Protein AF-A0A8T6NZZ2-F1 (afdb_monomer)

Radius of gyration: 22.89 Å; Cα contacts (8 Å, |Δi|>4): 562; chains: 1; bounding box: 57×48×75 Å

pLDDT: mean 88.96, std 12.55, range [32.47, 98.5]

Solvent-accessible surface area (backbone atoms only — not comparable to full-atom values): 16007 Å² total; per-residue (Å²): 130,84,79,66,53,47,34,40,33,21,31,23,32,34,28,67,57,73,67,22,28,10,4,13,2,23,33,39,28,37,69,88,77,68,50,65,39,77,46,51,33,59,41,73,74,37,33,33,76,54,21,39,47,46,14,53,36,53,54,50,67,65,51,91,60,65,30,36,33,46,38,36,29,52,52,64,66,56,55,46,36,68,78,69,40,44,71,59,26,62,78,46,75,47,42,38,100,84,75,43,74,46,84,64,47,73,57,52,52,51,36,55,56,46,54,70,59,32,53,75,47,82,41,80,47,69,72,94,70,81,51,68,52,52,50,48,4,43,52,32,8,52,47,14,26,53,29,42,75,69,74,46,79,61,70,59,81,85,19,39,40,35,42,49,46,67,49,66,61,95,52,33,27,37,24,29,26,36,43,31,45,71,76,48,75,48,77,50,70,52,81,44,73,80,48,52,65,72,52,34,50,49,49,28,50,37,67,63,51,62,81,55,63,74,70,40,45,33,38,42,44,50,87,50,63,67,60,50,43,36,73,74,70,40,43,74,58,21,57,78,52,75,45,21,44,96,90,65,48,71,42,83,65,48,68,59,51,52,56,41,50,58,53,56,70,42,37,50,74,44,67,62,82,81,83,60,74,74,57,50,57,59,54,48,48,55,58,67,74,40,75,82,80,85,125

Sequence (295 aa):
MTEMRLVTIYTDGGADPNPGPGGWGAVLIDAATGKAKEIWGSEPETTNNRMELTAAISALETLKVPCAVELYTDSTYVRRGITEWIPRWIEQDWTRKRGGKVKNVDLWRRLATATQVHTVAWHWVKGHSGDRYNERADELATQGIRAQAAGIEPPPIDGYRVYLMVSAKGGKGTWAAMIKQGDEEQISWQHEEGVTSNQLDLIAAIEALSPLPPGSQVTVYSLNDYLRNGATRWRKGWKRRGWRKKSGDPIANVELWMQLDEILQDLDVQWPPVKDEGLRMEFEDVGRQIEPVSY

Structure (mmCIF, N/CA/C/O backbone):
data_AF-A0A8T6NZZ2-F1
#
_entry.id   AF-A0A8T6NZZ2-F1
#
loop_
_atom_site.group_PDB
_atom_site.id
_atom_site.type_symbol
_atom_site.label_atom_id
_atom_site.label_alt_id
_atom_site.label_comp_id
_atom_site.label_asym_id
_atom_site.label_entity_id
_atom_site.label_seq_id
_atom_site.pdbx_PDB_ins_code
_atom_site.Cartn_x
_atom_site.Cartn_y
_atom_site.Cartn_z
_atom_site.occupancy
_atom_site.B_iso_or_equiv
_atom_site.auth_seq_id
_atom_site.auth_comp_id
_atom_site.auth_asym_id
_atom_site.auth_atom_id
_atom_site.pdbx_PDB_model_num
ATOM 1 N N . MET A 1 1 ? -11.189 29.413 14.571 1.00 44.75 1 MET A N 1
ATOM 2 C CA . MET A 1 1 ? -10.882 28.009 14.908 1.00 44.75 1 MET A CA 1
ATOM 3 C C . MET A 1 1 ? -10.987 27.252 13.605 1.00 44.75 1 MET A C 1
ATOM 5 O O . MET A 1 1 ? -12.042 27.319 12.992 1.00 44.75 1 MET A O 1
ATOM 9 N N . THR A 1 2 ? -9.893 26.689 13.105 1.00 56.84 2 THR A N 1
ATOM 10 C CA . THR A 1 2 ? -9.926 25.841 11.908 1.00 56.84 2 THR A CA 1
ATOM 11 C C . THR A 1 2 ? -10.755 24.606 12.245 1.00 56.84 2 THR A C 1
ATOM 13 O O . THR A 1 2 ? -10.497 23.953 13.254 1.00 56.84 2 THR A O 1
ATOM 16 N N . GLU A 1 3 ? -11.799 24.350 11.465 1.00 76.31 3 GLU A N 1
ATOM 17 C CA . GLU A 1 3 ? -12.653 23.175 11.617 1.00 76.31 3 GLU A CA 1
ATOM 18 C C . GLU A 1 3 ? -11.805 21.912 11.408 1.00 76.31 3 GLU A C 1
ATOM 20 O O . GLU A 1 3 ? -10.995 21.853 10.478 1.00 76.31 3 GLU A O 1
ATOM 25 N N . MET A 1 4 ? -11.908 20.934 12.315 1.00 85.94 4 MET A N 1
ATOM 26 C CA . MET A 1 4 ? -11.159 19.684 12.168 1.00 85.94 4 MET A CA 1
ATOM 27 C C . MET A 1 4 ? -11.705 18.908 10.973 1.00 85.94 4 MET A C 1
ATOM 29 O O . MET A 1 4 ? -12.914 18.727 10.846 1.00 85.94 4 MET A O 1
ATOM 33 N N . ARG A 1 5 ? -10.804 18.415 10.119 1.00 93.56 5 ARG A N 1
ATOM 34 C CA . ARG A 1 5 ? -11.153 17.585 8.963 1.00 93.56 5 ARG A CA 1
ATOM 35 C C . ARG A 1 5 ? -11.930 16.349 9.426 1.00 93.56 5 ARG A C 1
ATOM 37 O O . ARG A 1 5 ? -11.446 15.621 10.294 1.00 93.56 5 ARG A O 1
ATOM 44 N N . LEU A 1 6 ? -13.107 16.123 8.843 1.00 96.88 6 LEU A N 1
ATOM 45 C CA . LEU A 1 6 ? -13.935 14.943 9.096 1.00 96.88 6 LEU A CA 1
ATOM 46 C C . LEU A 1 6 ? -13.591 13.834 8.095 1.00 96.88 6 LEU A C 1
ATOM 48 O O . LEU A 1 6 ? -13.638 14.050 6.881 1.00 96.88 6 LEU A O 1
ATOM 52 N N . VAL A 1 7 ? -13.262 12.649 8.608 1.00 97.88 7 VAL A N 1
ATOM 53 C CA . VAL A 1 7 ? -12.936 11.464 7.806 1.00 97.88 7 VAL A CA 1
ATOM 54 C C . VAL A 1 7 ? -13.801 10.290 8.250 1.00 97.88 7 VAL A C 1
ATOM 56 O O . VAL A 1 7 ? -13.843 9.954 9.430 1.00 97.88 7 VAL A O 1
ATOM 59 N N . THR A 1 8 ? -14.477 9.643 7.306 1.00 98.25 8 THR A N 1
ATOM 60 C CA . THR A 1 8 ? -15.174 8.374 7.557 1.00 98.25 8 THR A CA 1
ATOM 61 C C . THR A 1 8 ? -14.253 7.221 7.187 1.00 98.25 8 THR A C 1
ATOM 63 O O . THR A 1 8 ? -13.689 7.230 6.098 1.00 98.25 8 THR A O 1
ATOM 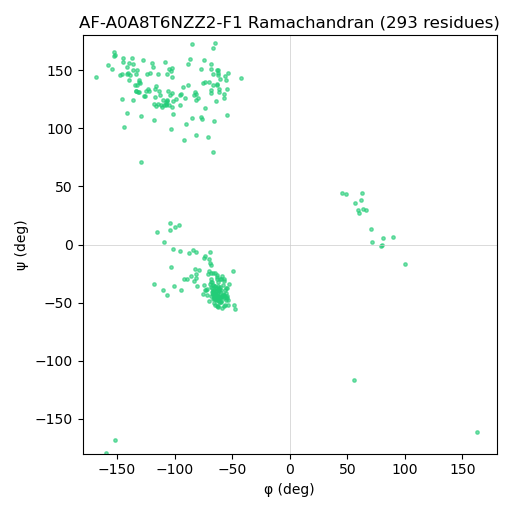66 N N . ILE A 1 9 ? -14.076 6.242 8.068 1.00 98.38 9 ILE A N 1
ATOM 67 C CA . ILE A 1 9 ? -13.169 5.111 7.855 1.00 98.38 9 ILE A CA 1
ATOM 68 C C . ILE A 1 9 ? -13.950 3.806 7.973 1.00 98.38 9 ILE A C 1
ATOM 70 O O . ILE A 1 9 ? -14.685 3.629 8.935 1.00 98.38 9 ILE A O 1
ATOM 74 N N . TYR A 1 10 ? -13.742 2.882 7.040 1.00 98.25 10 TYR A N 1
ATOM 75 C CA . TYR A 1 10 ? -14.222 1.500 7.112 1.00 98.25 10 TYR A CA 1
ATOM 76 C C . TYR A 1 10 ? -13.022 0.565 7.156 1.00 98.25 10 TYR A C 1
ATOM 78 O O . TYR A 1 10 ? -12.070 0.782 6.405 1.00 98.25 10 TYR A O 1
ATOM 86 N N . THR A 1 11 ? -13.044 -0.444 8.024 1.00 98.44 11 THR A N 1
ATOM 87 C CA . THR A 1 11 ? -11.904 -1.355 8.205 1.00 98.44 11 THR A CA 1
ATOM 88 C C . THR A 1 11 ? -12.326 -2.802 8.377 1.00 98.44 11 THR A C 1
ATOM 90 O O . THR A 1 11 ? -13.250 -3.068 9.150 1.00 98.44 11 THR A O 1
ATOM 93 N N . ASP A 1 12 ? -11.554 -3.708 7.782 1.00 98.12 12 ASP A N 1
ATOM 94 C CA . ASP A 1 12 ? -11.686 -5.153 7.962 1.00 98.12 12 ASP A CA 1
ATOM 95 C C . ASP A 1 12 ? -10.308 -5.851 7.926 1.00 98.12 12 ASP A C 1
ATOM 97 O O . ASP A 1 12 ? -9.312 -5.291 7.453 1.00 98.12 12 ASP A O 1
ATOM 101 N N . GLY A 1 13 ? -10.221 -7.070 8.456 1.00 97.75 13 GLY A N 1
ATOM 102 C CA . GLY A 1 13 ? -9.008 -7.873 8.447 1.00 97.75 13 GLY A CA 1
ATOM 103 C C . GLY A 1 13 ? -9.222 -9.330 8.848 1.00 97.75 13 GLY A C 1
ATOM 104 O O . GLY A 1 13 ? -9.974 -9.654 9.762 1.00 97.75 13 GLY A O 1
ATOM 105 N N . GLY A 1 14 ? -8.469 -10.230 8.217 1.00 97.62 14 GLY A N 1
ATOM 106 C CA . GLY A 1 14 ? -8.607 -11.670 8.415 1.00 97.62 14 GLY A CA 1
ATOM 107 C C . GLY A 1 14 ? -7.321 -12.446 8.153 1.00 97.62 14 GLY A C 1
ATOM 108 O O . GLY A 1 14 ? -6.370 -11.928 7.571 1.00 97.62 14 GLY A O 1
ATOM 109 N N . ALA A 1 15 ? -7.289 -13.702 8.597 1.00 97.56 15 ALA A N 1
ATOM 110 C CA . ALA A 1 15 ? -6.257 -14.674 8.258 1.00 97.56 15 ALA A CA 1
ATOM 111 C C . ALA A 1 15 ? -6.895 -15.996 7.815 1.00 97.56 15 ALA A C 1
ATOM 113 O O . ALA A 1 15 ? -7.880 -16.439 8.413 1.00 97.56 15 ALA A O 1
ATOM 114 N N . ASP A 1 16 ? -6.323 -16.623 6.788 1.00 93.62 16 ASP A N 1
ATOM 115 C CA . ASP A 1 16 ? -6.768 -17.927 6.295 1.00 93.62 16 ASP A CA 1
ATOM 116 C C . ASP A 1 16 ? -5.574 -18.811 5.874 1.00 93.62 16 ASP A C 1
ATOM 118 O O . ASP A 1 16 ? -4.879 -18.487 4.903 1.00 93.62 16 ASP A O 1
ATOM 122 N N . PRO A 1 17 ? -5.307 -19.931 6.582 1.00 95.69 17 PRO A N 1
ATOM 123 C CA . PRO A 1 17 ? -5.949 -20.366 7.832 1.00 95.69 17 PRO A CA 1
ATOM 124 C C . PRO A 1 17 ? -5.664 -19.414 9.017 1.00 95.69 17 PRO A C 1
ATOM 126 O O . PRO A 1 17 ? -4.866 -18.490 8.906 1.00 95.69 17 PRO A O 1
ATOM 129 N N . ASN A 1 18 ? -6.311 -19.632 10.173 1.00 95.44 18 ASN A N 1
ATOM 130 C CA . ASN A 1 18 ? -6.127 -18.818 11.387 1.00 95.44 18 ASN A CA 1
ATOM 131 C C . ASN A 1 18 ? -5.576 -19.663 12.565 1.00 95.44 18 ASN A C 1
ATOM 133 O O . ASN A 1 18 ? -6.340 -20.432 13.162 1.00 95.44 18 ASN A O 1
ATOM 137 N N . PRO A 1 19 ? -4.294 -19.521 12.959 1.00 96.12 19 PRO A N 1
ATOM 138 C CA . PRO A 1 19 ? -3.302 -18.590 12.420 1.00 96.12 19 PRO A CA 1
ATOM 139 C C . PRO A 1 19 ? -2.757 -19.011 11.045 1.00 96.12 19 PRO A C 1
ATOM 141 O O . PRO A 1 19 ? -2.851 -20.183 10.670 1.00 96.12 19 PRO A O 1
ATOM 144 N N . GLY A 1 20 ? -2.206 -18.043 10.316 1.00 95.25 20 GLY A N 1
ATOM 145 C CA . GLY A 1 20 ? -1.669 -18.223 8.966 1.00 95.25 20 GLY A CA 1
ATOM 146 C C . GLY A 1 20 ? -1.493 -16.889 8.231 1.00 95.25 20 GLY A C 1
ATOM 147 O O . GLY A 1 20 ? -1.464 -15.838 8.886 1.00 95.25 20 GLY A O 1
ATOM 148 N N . PRO A 1 21 ? -1.383 -16.904 6.888 1.00 95.62 21 PRO A N 1
ATOM 149 C CA . PRO A 1 21 ? -1.322 -15.695 6.074 1.00 95.62 21 PRO A CA 1
ATOM 150 C C . PRO A 1 21 ? -2.546 -14.813 6.314 1.00 95.62 21 PRO A C 1
ATOM 152 O O . PRO A 1 21 ? -3.684 -15.280 6.245 1.00 95.62 21 PRO A O 1
ATOM 155 N N . GLY A 1 22 ? -2.314 -13.535 6.591 1.00 97.31 22 GLY A N 1
ATOM 156 C CA . GLY A 1 22 ? -3.371 -12.567 6.848 1.00 97.31 22 GLY A CA 1
ATOM 157 C C . GLY A 1 22 ? -3.273 -11.324 5.989 1.00 97.31 22 GLY A C 1
ATOM 158 O O . GLY A 1 22 ? -2.213 -10.985 5.464 1.00 97.31 22 GLY A O 1
ATOM 159 N N . GLY A 1 23 ? -4.407 -10.647 5.873 1.00 97.69 23 GLY A N 1
ATOM 160 C CA . GLY A 1 23 ? -4.563 -9.394 5.162 1.00 97.69 23 GLY A CA 1
ATOM 161 C C . GLY A 1 23 ? -5.513 -8.467 5.902 1.00 97.69 23 GLY A C 1
ATOM 162 O O . GLY A 1 23 ? -6.388 -8.907 6.648 1.00 97.69 23 GLY A O 1
ATOM 163 N N . TRP A 1 24 ? -5.312 -7.171 5.709 1.00 98.25 24 TRP A N 1
ATOM 164 C CA . TRP A 1 24 ? -6.140 -6.117 6.280 1.00 98.25 24 TRP A CA 1
ATOM 165 C C . TRP A 1 24 ? -6.420 -5.058 5.218 1.00 98.25 24 TRP A C 1
ATOM 167 O O . TRP A 1 24 ? -5.594 -4.838 4.330 1.00 98.25 24 TRP A O 1
ATOM 177 N N . GLY A 1 25 ? -7.572 -4.402 5.317 1.00 97.31 25 GLY A N 1
ATOM 178 C CA . GLY A 1 25 ? -8.028 -3.395 4.370 1.00 97.31 25 GLY A CA 1
ATOM 179 C C . GLY A 1 25 ? -8.728 -2.238 5.071 1.00 97.31 25 GLY A C 1
ATOM 180 O O . GLY A 1 25 ? -9.389 -2.422 6.095 1.00 97.31 25 GLY A O 1
ATOM 181 N N . ALA A 1 26 ? -8.579 -1.033 4.527 1.00 97.81 26 ALA A N 1
ATOM 182 C CA . ALA A 1 26 ? -9.332 0.126 4.972 1.00 97.81 26 ALA A CA 1
ATOM 183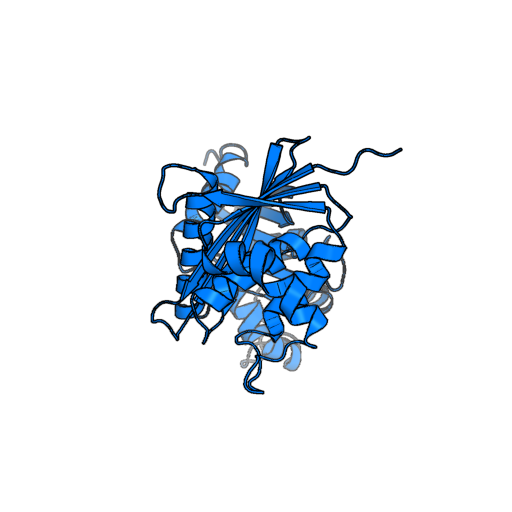 C C . ALA A 1 26 ? -9.670 1.082 3.824 1.00 97.81 26 ALA A C 1
ATOM 185 O O . ALA A 1 26 ? -8.877 1.285 2.903 1.00 97.81 26 ALA A O 1
ATOM 186 N N . VAL A 1 27 ? -10.837 1.714 3.937 1.00 96.75 27 VAL A N 1
ATOM 187 C CA . VAL A 1 27 ? -11.303 2.786 3.052 1.00 96.75 27 VAL A CA 1
ATOM 188 C C . VAL A 1 27 ? -11.482 4.050 3.885 1.00 96.75 27 VAL A C 1
ATOM 190 O O . VAL A 1 27 ? -12.252 4.051 4.843 1.00 96.75 27 VAL A O 1
ATOM 193 N N . LEU A 1 28 ? -10.774 5.124 3.537 1.00 97.06 28 LEU A N 1
ATOM 194 C CA . LEU A 1 28 ? -10.807 6.417 4.217 1.00 97.06 28 LEU A CA 1
ATOM 195 C C . LEU A 1 28 ? -11.450 7.453 3.301 1.00 97.06 28 LEU A C 1
ATOM 197 O O . LEU A 1 28 ? -10.935 7.725 2.225 1.00 97.06 28 LEU A O 1
ATOM 201 N N . ILE A 1 29 ? -12.545 8.063 3.729 1.00 96.31 29 ILE A N 1
ATOM 202 C CA . ILE A 1 29 ? -13.336 8.984 2.915 1.00 96.31 29 ILE A CA 1
ATOM 203 C C . ILE A 1 29 ? -13.280 10.363 3.548 1.00 96.31 29 ILE A C 1
ATOM 205 O O . ILE A 1 29 ? -13.712 10.561 4.685 1.00 96.31 29 ILE A O 1
ATOM 209 N N . ASP A 1 30 ? -12.763 11.330 2.803 1.00 93.81 30 ASP A N 1
ATOM 210 C CA . ASP A 1 30 ? -12.804 12.730 3.195 1.00 93.81 30 ASP A CA 1
ATOM 211 C C . ASP A 1 30 ? -14.228 13.270 3.021 1.00 93.81 30 ASP A C 1
ATOM 213 O O . ASP A 1 30 ? -14.750 13.320 1.907 1.00 93.81 30 ASP A O 1
ATOM 217 N N . ALA A 1 31 ? -14.864 13.690 4.117 1.00 93.12 31 ALA A N 1
ATOM 218 C CA . ALA A 1 31 ? -16.260 14.119 4.081 1.00 93.12 31 ALA A CA 1
ATOM 219 C C . ALA A 1 31 ? -16.480 15.437 3.315 1.00 93.12 31 ALA A C 1
ATOM 221 O O . ALA A 1 31 ? -17.581 15.677 2.824 1.00 93.12 31 ALA A O 1
ATOM 222 N N . ALA A 1 32 ? -15.458 16.291 3.200 1.00 91.12 32 ALA A N 1
ATOM 223 C CA . ALA A 1 32 ? -15.561 17.578 2.517 1.00 91.12 32 ALA A CA 1
ATOM 224 C C . ALA A 1 32 ? -15.447 17.437 0.991 1.00 91.12 32 ALA A C 1
ATOM 226 O O . ALA A 1 32 ? -16.104 18.163 0.249 1.00 91.12 32 ALA A O 1
ATOM 227 N N . THR A 1 33 ? -14.611 16.512 0.518 1.00 91.62 33 THR A N 1
ATOM 228 C CA . THR A 1 33 ? -14.340 16.307 -0.915 1.00 91.62 33 THR A CA 1
ATOM 229 C C . THR A 1 33 ? -15.050 15.089 -1.502 1.00 91.62 33 THR A C 1
ATOM 231 O O . THR A 1 33 ? -15.177 14.991 -2.719 1.00 91.62 33 THR A O 1
ATOM 234 N N . GLY A 1 34 ? -15.482 14.145 -0.662 1.00 90.38 34 GLY A N 1
ATOM 235 C CA . GLY A 1 34 ? -16.021 12.850 -1.076 1.00 90.38 34 GLY A CA 1
ATOM 236 C C . GLY A 1 34 ? -14.976 11.880 -1.639 1.00 90.38 34 GLY A C 1
ATOM 237 O O . GLY A 1 34 ? -15.344 10.784 -2.062 1.00 90.38 34 GLY A O 1
ATOM 238 N N . LYS A 1 35 ? -13.689 12.257 -1.664 1.00 88.06 35 LYS A N 1
ATOM 239 C CA . LYS A 1 35 ? -12.602 11.397 -2.149 1.00 88.06 35 LYS A CA 1
ATOM 240 C C . LYS A 1 35 ? -12.352 10.247 -1.177 1.00 88.06 35 LYS A C 1
ATOM 242 O O . LYS A 1 35 ? -12.384 10.454 0.037 1.00 88.06 35 LYS A O 1
ATOM 247 N N . ALA A 1 36 ? -12.100 9.060 -1.724 1.00 90.19 36 ALA A N 1
ATOM 248 C CA . ALA A 1 36 ? -11.851 7.843 -0.965 1.00 90.19 36 ALA A CA 1
ATOM 249 C C . ALA A 1 36 ? -10.437 7.313 -1.233 1.00 90.19 36 ALA A C 1
ATOM 251 O O . ALA A 1 36 ? -10.099 7.055 -2.387 1.00 90.19 36 ALA A O 1
ATOM 252 N N . LYS A 1 37 ? -9.682 7.089 -0.154 1.00 89.50 37 LYS A N 1
ATOM 253 C CA . LYS A 1 37 ? -8.377 6.429 -0.140 1.00 89.50 37 LYS A CA 1
ATOM 254 C C . LYS A 1 37 ? -8.505 4.999 0.331 1.00 89.50 37 LYS A C 1
ATOM 256 O O . LYS A 1 37 ? -8.959 4.740 1.442 1.00 89.50 37 LYS A O 1
ATOM 261 N N . GLU A 1 38 ? -8.047 4.078 -0.502 1.00 92.62 38 GLU A N 1
ATOM 262 C CA . GLU A 1 38 ? -8.000 2.653 -0.195 1.00 92.62 38 GLU A CA 1
ATOM 263 C C . GLU A 1 38 ? -6.581 2.239 0.179 1.00 92.62 38 GLU A C 1
ATOM 265 O O . GLU A 1 38 ? -5.617 2.539 -0.532 1.00 92.62 38 GLU A O 1
ATOM 270 N N . ILE A 1 39 ? -6.454 1.537 1.299 1.00 93.38 39 ILE A N 1
ATOM 271 C CA . ILE A 1 39 ? -5.186 1.003 1.784 1.00 93.38 39 ILE A CA 1
ATOM 272 C C . ILE A 1 39 ? -5.374 -0.449 2.199 1.00 93.38 39 ILE A C 1
ATOM 274 O O . ILE A 1 39 ? -6.427 -0.840 2.698 1.00 93.38 39 ILE A O 1
ATOM 278 N N . TRP A 1 40 ? -4.338 -1.251 2.002 1.00 95.00 40 TRP A N 1
ATOM 279 C CA . TRP A 1 40 ? -4.333 -2.646 2.408 1.00 95.00 40 TRP A CA 1
ATOM 280 C C . TRP A 1 40 ? -2.912 -3.105 2.697 1.00 95.00 40 TRP A C 1
ATOM 282 O O . TRP A 1 40 ? -1.936 -2.471 2.289 1.00 95.00 40 TRP A O 1
ATOM 292 N N . GLY A 1 41 ? -2.796 -4.220 3.401 1.00 94.44 41 GLY A N 1
ATOM 293 C CA . GLY A 1 41 ? -1.516 -4.853 3.664 1.00 94.44 41 GLY A CA 1
ATOM 294 C C . GLY A 1 41 ? -1.675 -6.312 4.044 1.00 94.44 41 GLY A C 1
ATOM 295 O O . GLY A 1 41 ? -2.786 -6.841 4.094 1.00 94.44 41 GLY A O 1
ATOM 296 N N . SER A 1 42 ? -0.548 -6.968 4.307 1.00 95.62 42 SER A N 1
ATOM 297 C CA . SER A 1 42 ? -0.523 -8.387 4.632 1.00 95.62 42 SER A CA 1
ATOM 298 C C . SER A 1 42 ? 0.555 -8.755 5.647 1.00 95.62 42 SER A C 1
ATOM 300 O O . SER A 1 42 ? 1.552 -8.051 5.799 1.00 95.62 42 SER A O 1
ATOM 302 N N . GLU A 1 43 ? 0.350 -9.874 6.343 1.00 95.19 43 GLU A N 1
ATOM 303 C CA . GLU A 1 43 ? 1.342 -10.492 7.226 1.00 95.19 43 GLU A CA 1
ATOM 304 C C . GLU A 1 43 ? 1.428 -12.004 6.952 1.00 95.19 43 GLU A C 1
ATOM 306 O O . GLU A 1 43 ? 0.393 -12.657 6.816 1.00 95.19 43 GLU A O 1
ATOM 311 N N . PRO A 1 44 ? 2.637 -12.601 6.906 1.00 95.06 44 PRO A N 1
ATOM 312 C CA . PRO A 1 44 ? 2.812 -14.016 6.570 1.00 95.06 44 PRO A CA 1
ATOM 313 C C . PRO A 1 44 ? 2.253 -14.985 7.617 1.00 95.06 44 PRO A C 1
ATOM 315 O O . PRO A 1 44 ? 1.818 -16.069 7.249 1.00 95.06 44 PRO A O 1
ATOM 318 N N . GLU A 1 45 ? 2.288 -14.613 8.898 1.00 96.62 45 GLU A N 1
ATOM 319 C CA . GLU A 1 45 ? 1.857 -15.464 10.009 1.00 96.62 45 GLU A CA 1
ATOM 320 C C . GLU A 1 45 ? 1.184 -14.607 11.084 1.00 96.62 45 GLU A C 1
ATOM 322 O O . GLU A 1 45 ? 1.842 -13.912 11.863 1.00 96.62 45 GLU A O 1
ATOM 327 N N . THR A 1 46 ? -0.145 -14.617 11.101 1.00 97.88 46 THR A N 1
ATOM 328 C CA . THR A 1 46 ? -0.951 -13.735 11.945 1.00 97.88 46 THR A CA 1
ATOM 329 C C . THR A 1 46 ? -2.301 -14.371 12.298 1.00 97.88 46 THR A C 1
ATOM 331 O O . THR A 1 46 ? -2.496 -15.571 12.140 1.00 97.88 46 THR A O 1
ATOM 334 N N . THR A 1 47 ? -3.235 -13.595 12.854 1.00 98.38 47 THR A N 1
ATOM 335 C CA . THR A 1 47 ? -4.595 -14.056 13.207 1.00 98.38 47 THR A CA 1
ATOM 336 C C . THR A 1 47 ? -5.633 -13.017 12.803 1.00 98.38 47 THR A C 1
ATOM 338 O O . THR A 1 47 ? -5.284 -11.837 12.756 1.00 98.38 47 THR A O 1
ATOM 341 N N . ASN A 1 48 ? -6.908 -13.405 12.673 1.00 98.12 48 ASN A N 1
ATOM 342 C CA . ASN A 1 48 ? -8.014 -12.474 12.374 1.00 98.12 48 ASN A CA 1
ATOM 343 C C . ASN A 1 48 ? -7.977 -11.233 13.280 1.00 98.12 48 ASN A C 1
ATOM 345 O O . ASN A 1 48 ? -7.794 -10.120 12.810 1.00 98.12 48 ASN A O 1
ATOM 349 N N . ASN A 1 49 ? -7.974 -11.430 14.602 1.00 98.25 49 ASN A N 1
ATOM 350 C CA . ASN A 1 49 ? -7.937 -10.337 15.578 1.00 98.25 49 ASN A CA 1
ATOM 351 C C . ASN A 1 49 ? -6.735 -9.390 15.439 1.00 98.25 49 ASN A C 1
ATOM 353 O O . ASN A 1 49 ? -6.808 -8.246 15.879 1.00 98.25 49 ASN A O 1
ATOM 357 N N . ARG A 1 50 ? -5.588 -9.883 14.951 1.00 98.50 50 ARG A N 1
ATOM 358 C CA . ARG A 1 50 ? -4.423 -9.024 14.705 1.00 98.50 50 ARG A CA 1
ATOM 359 C C . ARG A 1 50 ? -4.647 -8.190 13.450 1.00 98.50 50 ARG A C 1
ATOM 361 O O . ARG A 1 50 ? -4.375 -7.002 13.499 1.00 98.50 50 ARG A O 1
ATOM 368 N N . MET A 1 51 ? -5.189 -8.776 12.385 1.00 98.50 51 MET A N 1
ATOM 369 C CA . MET A 1 51 ? -5.479 -8.062 11.140 1.00 98.50 51 MET A CA 1
ATOM 370 C C . MET A 1 51 ? -6.593 -7.029 11.293 1.00 98.50 51 MET A C 1
ATOM 372 O O . MET A 1 51 ? -6.412 -5.905 10.841 1.00 98.50 51 MET A O 1
ATOM 376 N N . GLU A 1 52 ? -7.664 -7.336 12.028 1.00 98.31 52 GLU A N 1
ATOM 377 C CA . GLU A 1 52 ? -8.702 -6.353 12.377 1.00 98.31 52 GLU A CA 1
ATOM 378 C C . GLU A 1 52 ? -8.107 -5.144 13.132 1.00 98.31 52 GLU A C 1
ATOM 380 O O . GLU A 1 52 ? -8.420 -3.990 12.840 1.00 98.31 52 GLU A O 1
ATOM 385 N N . LEU A 1 53 ? -7.203 -5.390 14.095 1.00 98.50 53 LEU A N 1
ATOM 386 C CA . LEU A 1 53 ? -6.496 -4.323 14.813 1.00 98.50 53 LEU A CA 1
ATOM 387 C C . LEU A 1 53 ? -5.573 -3.529 13.889 1.00 98.50 53 LEU A C 1
ATOM 389 O O . LEU A 1 53 ? -5.565 -2.300 13.942 1.00 98.50 53 LEU A O 1
ATOM 393 N N . THR A 1 54 ? -4.791 -4.220 13.062 1.00 98.31 54 THR A N 1
ATOM 394 C CA . THR A 1 54 ? -3.867 -3.592 12.117 1.00 98.31 54 THR A CA 1
ATOM 395 C C . THR A 1 54 ? -4.615 -2.717 11.114 1.00 98.31 54 THR A C 1
ATOM 397 O O . THR A 1 54 ? -4.143 -1.619 10.843 1.00 98.31 54 THR A O 1
ATOM 400 N N . ALA A 1 55 ? -5.799 -3.121 10.641 1.00 98.38 55 ALA A N 1
ATOM 401 C CA . ALA A 1 55 ? -6.635 -2.312 9.756 1.00 98.38 55 ALA A CA 1
ATOM 402 C C . ALA A 1 55 ? -6.978 -0.946 10.376 1.00 98.38 55 ALA A C 1
ATOM 404 O O . ALA A 1 55 ? -6.695 0.101 9.791 1.00 98.38 55 ALA A O 1
ATOM 405 N N . ALA A 1 56 ? -7.513 -0.955 11.603 1.00 98.31 56 ALA A N 1
ATOM 406 C CA . ALA A 1 56 ? -7.864 0.260 12.339 1.00 98.31 56 ALA A CA 1
ATOM 407 C C . ALA A 1 56 ? -6.643 1.143 12.635 1.00 98.31 56 ALA A C 1
ATOM 409 O O . ALA A 1 56 ? -6.700 2.362 12.476 1.00 98.31 56 ALA A O 1
ATOM 410 N N . ILE A 1 57 ? -5.525 0.532 13.034 1.00 98.19 57 ILE A N 1
ATOM 411 C CA . ILE A 1 57 ? -4.269 1.237 13.309 1.00 98.19 57 ILE A CA 1
ATOM 412 C C . ILE A 1 57 ? -3.740 1.917 12.046 1.00 98.19 57 ILE A C 1
ATOM 414 O O . ILE A 1 57 ? -3.492 3.120 12.062 1.00 98.19 57 ILE A O 1
ATOM 418 N N . SER A 1 58 ? -3.583 1.163 10.958 1.00 97.12 58 SER A N 1
ATOM 419 C CA . SER A 1 58 ? -3.024 1.667 9.704 1.00 97.12 58 SER A CA 1
ATOM 420 C C . SER A 1 58 ? -3.882 2.783 9.114 1.00 97.12 58 SER A C 1
ATOM 422 O O . SER A 1 58 ? -3.342 3.762 8.602 1.00 97.12 58 SER A O 1
ATOM 424 N N . ALA A 1 59 ? -5.211 2.685 9.224 1.00 97.38 59 ALA A N 1
ATOM 425 C CA . ALA A 1 59 ? -6.110 3.743 8.779 1.00 97.38 59 ALA A CA 1
ATOM 426 C C . ALA A 1 59 ? -5.914 5.041 9.577 1.00 97.38 59 ALA A C 1
ATOM 428 O O . ALA A 1 59 ? -5.765 6.107 8.985 1.00 97.38 59 ALA A O 1
ATOM 429 N N . LEU A 1 60 ? -5.841 4.964 10.909 1.00 97.62 60 LEU A N 1
ATOM 430 C CA . LEU A 1 60 ? -5.594 6.145 11.741 1.00 97.62 60 LEU A CA 1
ATOM 431 C C . LEU A 1 60 ? -4.203 6.741 11.483 1.00 97.62 60 LEU A C 1
ATOM 433 O O . LEU A 1 60 ? -4.083 7.943 11.284 1.00 97.62 60 LEU A O 1
ATOM 437 N N . GLU A 1 61 ? -3.160 5.916 11.399 1.00 95.44 61 GLU A N 1
ATOM 438 C CA . GLU A 1 61 ? -1.785 6.380 11.155 1.00 95.44 61 GLU A CA 1
ATOM 439 C C . GLU A 1 61 ? -1.566 6.960 9.746 1.00 95.44 61 GLU A C 1
ATOM 441 O O . GLU A 1 61 ? -0.613 7.705 9.529 1.00 95.44 61 GLU A O 1
ATOM 446 N N . THR A 1 62 ? -2.459 6.675 8.794 1.00 93.44 62 THR A N 1
ATOM 447 C CA . THR A 1 62 ? -2.436 7.290 7.455 1.00 93.44 62 THR A CA 1
ATOM 448 C C . THR A 1 62 ? -2.830 8.774 7.494 1.00 93.44 62 THR A C 1
ATOM 450 O O . THR A 1 62 ? -2.492 9.545 6.589 1.00 93.44 62 THR A O 1
ATOM 453 N N . LEU A 1 63 ? -3.555 9.209 8.527 1.00 93.44 63 LEU A N 1
ATOM 454 C CA . LEU A 1 63 ? -3.995 10.592 8.665 1.00 93.44 63 LEU A CA 1
ATOM 455 C C . LEU A 1 63 ? -2.835 11.484 9.131 1.00 93.44 63 LEU A C 1
ATOM 457 O O . LEU A 1 63 ? -2.410 11.456 10.280 1.00 93.44 63 LEU A O 1
ATOM 461 N N . LYS A 1 64 ? -2.356 12.347 8.230 1.00 89.38 64 LYS A N 1
ATOM 462 C CA . LYS A 1 64 ? -1.182 13.216 8.456 1.00 89.38 64 LYS A CA 1
ATOM 463 C C . LYS A 1 64 ? -1.430 14.395 9.405 1.00 89.38 64 LYS A C 1
ATOM 465 O O . LYS A 1 64 ? -0.491 15.098 9.769 1.00 89.38 64 LYS A O 1
ATOM 470 N N . VAL A 1 65 ? -2.686 14.647 9.768 1.00 91.56 65 VAL A N 1
ATOM 471 C CA . VAL A 1 65 ? -3.110 15.738 10.658 1.00 91.56 65 VAL A CA 1
ATOM 472 C C . VAL A 1 65 ? -4.205 15.244 11.609 1.00 91.56 65 VAL A C 1
ATOM 474 O O . VAL A 1 65 ? -4.908 14.291 11.265 1.00 91.56 65 VAL A O 1
ATOM 477 N N . PRO A 1 66 ? -4.396 15.883 12.779 1.00 96.00 66 PRO A N 1
ATOM 478 C CA . PRO A 1 66 ? -5.540 15.607 13.647 1.00 96.00 66 PRO A CA 1
ATOM 479 C C . PRO A 1 66 ? -6.873 15.746 12.898 1.00 96.00 66 PRO A C 1
ATOM 481 O O . PRO A 1 66 ? -7.096 16.729 12.188 1.00 96.00 66 PRO A O 1
ATOM 484 N N . CYS A 1 67 ? -7.764 14.770 13.081 1.00 96.81 67 CYS A N 1
ATOM 485 C CA . CYS A 1 67 ? -9.051 14.672 12.383 1.00 96.81 67 CYS A CA 1
ATOM 486 C C . CYS A 1 67 ? -10.163 14.302 13.370 1.00 96.81 67 CYS A C 1
ATOM 488 O O . CYS A 1 67 ? -9.903 13.655 14.389 1.00 96.81 67 CYS A O 1
ATOM 490 N N . ALA A 1 68 ? -11.399 14.657 13.026 1.00 97.75 68 ALA A N 1
ATOM 491 C CA . ALA A 1 68 ? -12.583 13.980 13.539 1.00 97.75 68 ALA A CA 1
ATOM 492 C C . ALA A 1 68 ? -12.823 12.731 12.676 1.00 97.75 68 ALA A C 1
ATOM 494 O O . ALA A 1 68 ? -12.809 12.824 11.448 1.00 97.75 68 ALA A O 1
ATOM 495 N N . VAL A 1 69 ? -12.979 11.565 13.296 1.00 98.25 69 VAL A N 1
ATOM 496 C CA . VAL A 1 69 ? -13.038 10.278 12.597 1.00 98.25 69 VAL A CA 1
ATOM 497 C C . VAL A 1 69 ? -14.301 9.523 12.983 1.00 98.25 69 VAL A C 1
ATOM 499 O O . VAL A 1 69 ? -14.529 9.277 14.162 1.00 98.25 69 VAL A O 1
ATOM 502 N N . GLU A 1 70 ? -15.066 9.094 11.985 1.00 97.88 70 GLU A N 1
ATOM 503 C CA . GLU A 1 70 ? -16.169 8.141 12.135 1.00 97.88 70 GLU A CA 1
ATOM 504 C C . GLU A 1 70 ? -15.676 6.774 11.635 1.00 97.88 70 GLU A C 1
ATOM 506 O O . GLU A 1 70 ? -15.595 6.557 10.426 1.00 97.88 70 GLU A O 1
ATOM 511 N N . LEU A 1 71 ? -15.271 5.877 12.540 1.00 98.19 71 LEU A N 1
ATOM 512 C CA . LEU A 1 71 ? -14.657 4.589 12.197 1.00 98.19 71 LEU A CA 1
ATOM 513 C C . LEU A 1 71 ? -15.662 3.444 12.338 1.00 98.19 71 LEU A C 1
ATOM 515 O O . LEU A 1 71 ? -16.138 3.157 13.435 1.00 98.19 71 LEU A O 1
ATOM 519 N N . TYR A 1 72 ? -15.936 2.770 11.228 1.00 97.56 72 TYR A N 1
ATOM 520 C CA . TYR A 1 72 ? -16.841 1.641 11.086 1.00 97.56 72 TYR A CA 1
ATOM 521 C C . TYR A 1 72 ? -16.049 0.334 10.959 1.00 97.56 72 TYR A C 1
ATOM 523 O O . TYR A 1 72 ? -15.133 0.213 10.145 1.00 97.56 72 TYR A O 1
ATOM 531 N N . THR A 1 73 ? -16.403 -0.655 11.776 1.00 96.88 73 THR A N 1
ATOM 532 C CA . THR A 1 73 ? -15.840 -2.011 11.720 1.00 96.88 73 THR A CA 1
ATOM 533 C C . THR A 1 73 ? -16.893 -3.031 12.133 1.00 96.88 73 THR A C 1
ATOM 535 O O . THR A 1 73 ? -17.717 -2.761 13.012 1.00 96.88 73 THR A O 1
ATOM 538 N N . ASP A 1 74 ? -16.876 -4.219 11.542 1.00 94.44 74 ASP A N 1
ATOM 539 C CA . ASP A 1 74 ? -17.692 -5.347 11.997 1.00 94.44 74 ASP A CA 1
ATOM 540 C C . ASP A 1 74 ? -17.006 -6.198 13.082 1.00 94.44 74 ASP A C 1
ATOM 542 O O . ASP A 1 74 ? -17.661 -7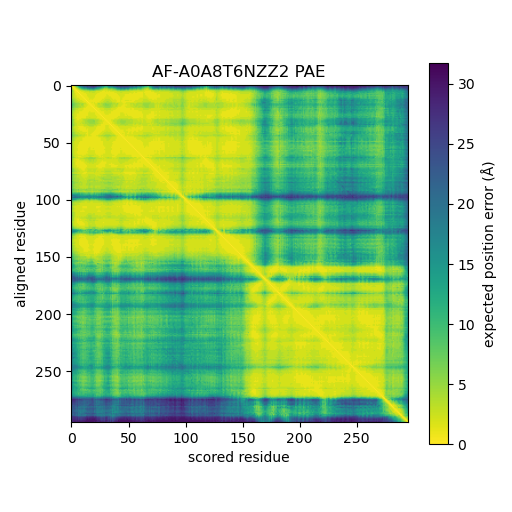.019 13.745 1.00 94.44 74 ASP A O 1
ATOM 546 N N . SER A 1 75 ? -15.730 -5.919 13.374 1.00 95.88 75 SER A N 1
ATOM 547 C CA . SER A 1 75 ? -14.986 -6.567 14.446 1.00 95.88 75 SER A CA 1
ATOM 548 C C . SER A 1 75 ? -15.569 -6.212 15.810 1.00 95.88 75 SER A C 1
ATOM 550 O O . SER A 1 75 ? -15.355 -5.143 16.399 1.00 95.88 75 SER A O 1
ATOM 552 N N . THR A 1 76 ? -16.248 -7.192 16.401 1.00 94.19 76 THR A N 1
ATOM 553 C CA . THR A 1 76 ? -16.652 -7.107 17.808 1.00 94.19 76 THR A CA 1
ATOM 554 C C . THR A 1 76 ? -15.441 -7.082 18.745 1.00 94.19 76 THR A C 1
ATOM 556 O O . THR A 1 76 ? -15.542 -6.548 19.851 1.00 94.19 76 THR A O 1
ATOM 559 N N . TYR A 1 77 ? -14.290 -7.622 18.322 1.00 96.31 77 TYR A N 1
ATOM 560 C CA . TYR A 1 77 ? -13.059 -7.622 19.108 1.00 96.31 77 TYR A CA 1
ATOM 561 C C . TYR A 1 77 ? -12.464 -6.215 19.223 1.00 96.31 77 TYR A C 1
ATOM 563 O O . TYR A 1 77 ? -12.181 -5.773 20.340 1.00 96.31 77 TYR A O 1
ATOM 571 N N . VAL A 1 78 ? -12.343 -5.497 18.102 1.00 96.06 78 VAL A N 1
ATOM 572 C CA . VAL A 1 78 ? -11.863 -4.109 18.066 1.00 96.06 78 VAL A CA 1
ATOM 573 C C . VAL A 1 78 ? -12.838 -3.200 18.803 1.00 96.06 78 VAL A C 1
ATOM 575 O O . VAL A 1 78 ? -12.429 -2.530 19.755 1.00 96.06 78 VAL A O 1
ATOM 578 N N . ARG A 1 79 ? -14.137 -3.253 18.454 1.00 93.62 79 ARG A N 1
ATOM 579 C CA . ARG A 1 79 ? -15.171 -2.413 19.080 1.00 93.62 79 ARG A CA 1
ATOM 580 C C . ARG A 1 79 ? -15.162 -2.552 20.597 1.00 93.62 79 ARG A C 1
ATOM 582 O O . ARG A 1 79 ? -15.095 -1.560 21.312 1.00 93.62 79 ARG A O 1
ATOM 589 N N . ARG A 1 80 ? -15.221 -3.781 21.114 1.00 93.94 80 ARG A N 1
ATOM 590 C CA . ARG A 1 80 ? -15.258 -3.991 22.567 1.00 93.94 80 ARG A CA 1
ATOM 591 C C . ARG A 1 80 ? -13.941 -3.621 23.226 1.00 93.94 80 ARG A C 1
ATOM 593 O O . ARG A 1 80 ? -13.954 -3.076 24.325 1.00 93.94 80 ARG A O 1
ATOM 600 N N . GLY A 1 81 ? -12.809 -3.883 22.582 1.00 94.56 81 GLY A N 1
ATOM 601 C CA . GLY A 1 81 ? -11.527 -3.541 23.175 1.00 94.56 81 GLY A CA 1
ATOM 602 C C . GLY A 1 81 ? -11.320 -2.046 23.341 1.00 94.56 81 GLY A C 1
ATOM 603 O O . GLY A 1 81 ? -10.905 -1.634 24.424 1.00 94.56 81 GLY A O 1
ATOM 604 N N . ILE A 1 82 ? -11.698 -1.237 22.351 1.00 92.12 82 ILE A N 1
ATOM 605 C CA . ILE A 1 82 ? -11.573 0.217 22.463 1.00 92.12 82 ILE A CA 1
ATOM 606 C C . ILE A 1 82 ? -12.600 0.822 23.429 1.00 92.12 82 ILE A C 1
ATOM 608 O O . ILE A 1 82 ? -12.237 1.684 24.226 1.00 92.12 82 ILE A O 1
ATOM 612 N N . THR A 1 83 ? -13.851 0.340 23.442 1.00 89.38 83 THR A N 1
ATOM 613 C CA . THR A 1 83 ? -14.907 0.936 24.282 1.00 89.38 83 THR A CA 1
ATOM 614 C C . THR A 1 83 ? -14.952 0.402 25.715 1.00 89.38 83 THR A C 1
ATOM 616 O O . THR A 1 83 ? -15.437 1.096 26.603 1.00 89.38 83 THR A O 1
ATOM 619 N N . GLU A 1 84 ? -14.501 -0.833 25.965 1.00 93.12 84 GLU A N 1
ATOM 620 C CA . GLU A 1 84 ? -14.650 -1.500 27.271 1.00 93.12 84 GLU A CA 1
ATOM 621 C C . GLU A 1 84 ? -13.311 -1.845 27.944 1.00 93.12 84 GLU A C 1
ATOM 623 O O . GLU A 1 84 ? -13.243 -1.873 29.175 1.00 93.12 84 GLU A O 1
ATOM 628 N N . TRP A 1 85 ? -12.258 -2.185 27.186 1.00 94.00 85 TRP A N 1
ATOM 629 C CA . TRP A 1 85 ? -11.072 -2.843 27.760 1.00 94.00 85 TRP A CA 1
ATOM 630 C C . TRP A 1 85 ? -9.848 -1.938 27.883 1.00 94.00 85 TRP A C 1
ATOM 632 O O . TRP A 1 85 ? -9.190 -1.977 28.923 1.00 94.00 85 TRP A O 1
ATOM 642 N N . ILE A 1 86 ? -9.544 -1.125 26.866 1.00 92.69 86 ILE A N 1
ATOM 643 C CA . ILE A 1 86 ? -8.344 -0.276 26.835 1.00 92.69 86 ILE A CA 1
ATOM 644 C C . ILE A 1 86 ? -8.240 0.651 28.052 1.00 92.69 86 ILE A C 1
ATOM 646 O O . ILE A 1 86 ? -7.168 0.638 28.660 1.00 92.69 86 ILE A O 1
ATOM 650 N N . PRO A 1 87 ? -9.289 1.395 28.472 1.00 90.19 87 PRO A N 1
ATOM 651 C CA . PRO A 1 87 ? -9.171 2.300 29.619 1.00 90.19 87 PRO A CA 1
ATOM 652 C C . PRO A 1 87 ? -8.667 1.571 30.870 1.00 90.19 87 PRO A C 1
ATOM 654 O O . PRO A 1 87 ? -7.690 1.971 31.499 1.00 90.19 87 PRO A O 1
ATOM 657 N N . ARG A 1 88 ? -9.249 0.398 31.141 1.00 92.00 88 ARG A N 1
ATOM 658 C CA . ARG A 1 88 ? -8.843 -0.470 32.245 1.00 92.00 88 ARG A CA 1
ATOM 659 C C . ARG A 1 88 ? -7.436 -1.038 32.055 1.00 92.00 88 ARG A C 1
ATOM 661 O O . ARG A 1 88 ? -6.695 -1.164 33.023 1.00 92.00 88 ARG A O 1
ATOM 668 N N . TRP A 1 89 ? -7.069 -1.459 30.846 1.00 93.75 89 TRP A N 1
ATOM 669 C CA . TRP A 1 89 ? -5.733 -2.003 30.598 1.00 93.75 89 TRP A CA 1
ATOM 670 C C . TRP A 1 89 ? -4.646 -0.949 30.767 1.00 93.75 89 TRP A C 1
ATOM 672 O O . TRP A 1 89 ? -3.601 -1.291 31.305 1.00 93.75 89 TRP A O 1
ATOM 682 N N . ILE A 1 90 ? -4.891 0.307 30.395 1.00 90.38 90 ILE A N 1
ATOM 683 C CA . ILE A 1 90 ? -3.957 1.413 30.635 1.00 90.38 90 ILE A CA 1
ATOM 684 C C . ILE A 1 90 ? -3.755 1.622 32.142 1.00 90.38 90 ILE A C 1
ATOM 686 O O . ILE A 1 90 ? -2.616 1.652 32.599 1.00 90.38 90 ILE A O 1
ATOM 690 N N . GLU A 1 91 ? -4.837 1.666 32.928 1.00 90.94 91 GLU A N 1
ATOM 691 C CA . GLU A 1 91 ? -4.765 1.771 34.397 1.00 90.94 91 GLU A CA 1
ATOM 692 C C . GLU A 1 91 ? -4.012 0.600 35.050 1.00 90.94 91 GLU A C 1
ATOM 694 O O . GLU A 1 91 ? -3.399 0.750 36.104 1.00 90.94 91 GLU A O 1
ATOM 699 N N . GLN A 1 92 ? -4.061 -0.582 34.431 1.00 90.94 92 GLN A N 1
ATOM 700 C CA . GLN A 1 92 ? -3.424 -1.809 34.915 1.00 90.94 92 GLN A CA 1
ATOM 701 C C . GLN A 1 92 ? -2.044 -2.068 34.281 1.00 90.94 92 GLN A C 1
ATOM 703 O O . GLN A 1 92 ? -1.576 -3.208 34.308 1.00 90.94 92 GLN A O 1
ATOM 708 N N . ASP A 1 93 ? -1.414 -1.058 33.670 1.00 90.50 93 ASP A N 1
ATOM 709 C CA . ASP A 1 93 ? -0.140 -1.163 32.935 1.00 90.50 93 ASP A CA 1
ATOM 710 C C . ASP A 1 93 ? -0.085 -2.374 31.978 1.00 90.50 93 ASP A C 1
ATOM 712 O O . ASP A 1 93 ? 0.871 -3.145 31.895 1.00 90.50 93 ASP A O 1
ATOM 716 N N . TRP A 1 94 ? -1.180 -2.578 31.249 1.00 92.62 94 TRP A N 1
ATOM 717 C CA . TRP A 1 94 ? -1.361 -3.637 30.258 1.00 92.62 94 TRP A CA 1
ATOM 718 C C . TRP A 1 94 ? -1.233 -5.068 30.805 1.00 92.62 94 TRP A C 1
ATOM 720 O O . TRP A 1 94 ? -0.913 -6.015 30.071 1.00 92.62 94 TRP A O 1
ATOM 730 N N . THR A 1 95 ? -1.537 -5.249 32.089 1.00 87.56 95 THR A N 1
ATOM 731 C CA . THR A 1 95 ? -1.572 -6.555 32.753 1.00 87.56 95 THR A CA 1
ATOM 732 C C . THR A 1 95 ? -3.003 -7.065 32.942 1.00 87.56 95 THR A C 1
ATOM 734 O O . THR A 1 95 ? -3.973 -6.314 33.035 1.00 87.56 95 THR A O 1
ATOM 737 N N . ARG A 1 96 ? -3.169 -8.390 32.980 1.00 82.56 96 ARG A N 1
ATOM 738 C CA . ARG A 1 96 ? -4.436 -9.045 33.337 1.00 82.56 96 ARG A CA 1
ATOM 739 C C . ARG A 1 96 ? -4.504 -9.259 34.848 1.00 82.56 96 ARG A C 1
ATOM 741 O O . ARG A 1 96 ? -3.487 -9.494 35.489 1.00 82.56 96 ARG A O 1
ATOM 748 N N . LYS A 1 97 ? -5.723 -9.366 35.395 1.00 73.44 97 LYS A N 1
ATOM 749 C CA . LYS A 1 97 ? -5.992 -9.651 36.827 1.00 73.44 97 LYS A CA 1
ATOM 750 C C . LYS A 1 97 ? -5.225 -10.845 37.432 1.00 73.44 97 LYS A C 1
ATOM 752 O O . LYS A 1 97 ? -5.093 -10.907 38.644 1.00 73.44 97 LYS A O 1
ATOM 757 N N . ARG A 1 98 ? -4.764 -11.806 36.619 1.00 77.62 98 ARG A N 1
ATOM 758 C CA . ARG A 1 98 ? -3.984 -12.988 37.050 1.00 77.62 98 ARG A CA 1
ATOM 759 C C . ARG A 1 98 ? -2.479 -12.893 36.725 1.00 77.62 98 ARG A C 1
ATOM 761 O O . ARG A 1 98 ? -1.818 -13.918 36.640 1.00 77.62 98 ARG A O 1
ATOM 768 N N . GLY A 1 99 ? -1.952 -11.696 36.455 1.00 71.62 99 GLY A N 1
ATOM 769 C CA . GLY A 1 99 ? -0.529 -11.463 36.153 1.00 71.62 99 GLY A CA 1
ATOM 770 C C . GLY A 1 99 ? -0.089 -11.796 34.720 1.00 71.62 99 GLY A C 1
ATOM 771 O O . GLY A 1 99 ? 1.069 -11.599 34.370 1.00 71.62 99 GLY A O 1
ATOM 772 N N . GLY A 1 100 ? -0.993 -12.282 33.864 1.00 79.44 100 GLY A N 1
ATOM 773 C CA . GLY A 1 100 ? -0.692 -12.523 32.449 1.00 79.44 100 GLY A CA 1
ATOM 774 C C . GLY A 1 100 ? -0.672 -11.233 31.622 1.00 79.44 100 GLY A C 1
ATOM 775 O O . GLY A 1 100 ? -1.415 -10.297 31.916 1.00 79.44 100 GLY A O 1
ATOM 776 N N . LYS A 1 101 ? 0.116 -11.197 30.543 1.00 84.56 101 LYS A N 1
ATOM 777 C CA . LYS A 1 101 ? 0.081 -10.092 29.569 1.00 84.56 101 LYS A CA 1
ATOM 778 C C . LYS A 1 101 ? -1.257 -10.064 28.819 1.00 84.56 101 LYS A C 1
ATOM 780 O O . LYS A 1 101 ? -1.862 -11.110 28.561 1.00 84.56 101 LYS A O 1
ATOM 785 N N . VAL A 1 102 ? -1.729 -8.872 28.462 1.00 91.50 102 VAL A N 1
ATOM 786 C CA . VAL A 1 102 ? -2.857 -8.717 27.531 1.00 91.50 102 VAL A CA 1
ATOM 787 C C . VAL A 1 102 ? -2.466 -9.318 26.169 1.00 91.50 102 VAL A C 1
ATOM 789 O O . VAL A 1 102 ? -1.356 -9.116 25.684 1.00 91.50 102 VAL A O 1
ATOM 792 N N . LYS A 1 103 ? -3.356 -10.113 25.561 1.00 93.12 103 LYS A N 1
ATOM 793 C CA . LYS A 1 103 ? -3.134 -10.669 24.213 1.00 93.12 103 LYS A CA 1
ATOM 794 C C . LYS A 1 103 ? -3.142 -9.514 23.206 1.00 93.12 103 LYS A C 1
ATOM 796 O O . LYS A 1 103 ? -4.014 -8.659 23.314 1.00 93.12 103 LYS A O 1
ATOM 801 N N . ASN A 1 104 ? -2.214 -9.523 22.248 1.00 96.38 104 ASN A N 1
ATOM 802 C CA . ASN A 1 104 ? -2.031 -8.458 21.250 1.00 96.38 104 ASN A CA 1
ATOM 803 C C . ASN A 1 104 ? -1.718 -7.080 21.870 1.00 96.38 104 ASN A C 1
ATOM 805 O O . ASN A 1 104 ? -2.109 -6.050 21.329 1.00 96.38 104 ASN A O 1
ATOM 809 N N . VAL A 1 105 ? -1.060 -7.046 23.039 1.00 95.75 105 VAL A N 1
ATOM 810 C CA . VAL A 1 105 ? -0.714 -5.795 23.745 1.00 95.75 105 VAL A CA 1
ATOM 811 C C . VAL A 1 105 ? 0.117 -4.835 22.891 1.00 95.75 105 VAL A C 1
ATOM 813 O O . VAL A 1 105 ? -0.018 -3.626 23.033 1.00 95.75 105 VAL A O 1
ATOM 816 N N . ASP A 1 106 ? 0.946 -5.370 21.997 1.00 96.25 106 ASP A N 1
ATOM 817 C CA . ASP A 1 106 ? 1.715 -4.622 21.005 1.00 96.25 106 ASP A CA 1
ATOM 818 C C . ASP A 1 106 ? 0.804 -3.757 20.122 1.00 96.25 106 ASP A C 1
ATOM 820 O O . ASP A 1 106 ? 0.987 -2.542 20.048 1.00 96.25 106 ASP A O 1
ATOM 824 N N . LEU A 1 107 ? -0.232 -4.362 19.535 1.00 97.88 107 LEU A N 1
ATOM 825 C CA . LEU A 1 107 ? -1.183 -3.667 18.669 1.00 97.88 107 LEU A CA 1
ATOM 826 C C . LEU A 1 107 ? -2.128 -2.769 19.466 1.00 97.88 107 LEU A C 1
ATOM 828 O O . LEU A 1 107 ? -2.392 -1.647 19.053 1.00 97.88 107 LEU A O 1
ATOM 832 N N . TRP A 1 108 ? -2.593 -3.203 20.640 1.00 97.81 108 TRP A N 1
ATOM 833 C CA . TRP A 1 108 ? -3.463 -2.361 21.463 1.00 97.81 108 TRP A CA 1
ATOM 834 C C . TRP A 1 108 ? -2.775 -1.082 21.944 1.00 97.81 108 TRP A C 1
ATOM 836 O O . TRP A 1 108 ? -3.414 -0.032 21.980 1.00 97.81 108 TRP A O 1
ATOM 846 N N . ARG A 1 109 ? -1.481 -1.144 22.286 1.00 96.38 109 ARG A N 1
ATOM 847 C CA . ARG A 1 109 ? -0.690 0.049 22.622 1.00 96.38 109 ARG A CA 1
ATOM 848 C C . ARG A 1 109 ? -0.583 0.992 21.428 1.00 96.38 109 ARG A C 1
ATOM 850 O O . ARG A 1 109 ? -0.822 2.183 21.591 1.00 96.38 109 ARG A O 1
ATOM 857 N N . ARG A 1 110 ? -0.286 0.457 20.239 1.00 97.25 110 ARG A N 1
ATOM 858 C CA . ARG A 1 110 ? -0.198 1.240 18.998 1.00 97.25 110 ARG A CA 1
ATOM 859 C C . ARG A 1 110 ? -1.539 1.888 18.637 1.00 97.25 110 ARG A C 1
ATOM 861 O O . ARG A 1 110 ? -1.573 3.084 18.373 1.00 97.25 110 ARG A O 1
ATOM 868 N N . LEU A 1 111 ? -2.648 1.150 18.746 1.00 97.25 111 LEU A N 1
ATOM 869 C CA . LEU A 1 111 ? -3.993 1.694 18.544 1.00 97.25 111 LEU A CA 1
ATOM 870 C C . LEU A 1 111 ? -4.314 2.802 19.551 1.00 97.25 111 LEU A C 1
ATOM 872 O O . LEU A 1 111 ? -4.787 3.861 19.152 1.00 97.25 111 LEU A O 1
ATOM 876 N N . ALA A 1 112 ? -4.016 2.594 20.838 1.00 95.62 112 ALA A N 1
ATOM 877 C CA . ALA A 1 112 ? -4.233 3.611 21.864 1.00 95.62 112 ALA A CA 1
ATOM 878 C C . ALA A 1 112 ? -3.465 4.905 21.542 1.00 95.62 112 ALA A C 1
ATOM 880 O O . ALA A 1 112 ? -4.039 5.987 21.639 1.00 95.62 112 ALA A O 1
ATOM 881 N N . THR A 1 113 ? -2.210 4.807 21.094 1.00 94.56 113 THR A N 1
ATOM 882 C CA . THR A 1 113 ? -1.430 5.966 20.635 1.00 94.56 113 THR A CA 1
ATOM 883 C C . THR A 1 113 ? -2.064 6.641 19.417 1.00 94.56 113 THR A C 1
ATOM 885 O O . THR A 1 113 ? -2.254 7.854 19.443 1.00 94.56 113 THR A O 1
ATOM 888 N N . ALA A 1 114 ? -2.456 5.885 18.388 1.00 94.31 114 ALA A N 1
ATOM 889 C CA . ALA A 1 114 ? -3.092 6.448 17.194 1.00 94.31 114 ALA A CA 1
ATOM 890 C C . ALA A 1 114 ? -4.399 7.195 17.533 1.00 94.31 114 ALA A C 1
ATOM 892 O O . ALA A 1 114 ? -4.646 8.294 17.042 1.00 94.31 114 ALA A O 1
ATOM 893 N N . THR A 1 115 ? -5.202 6.662 18.460 1.00 94.81 115 THR A N 1
ATOM 894 C CA . THR A 1 115 ? -6.445 7.311 18.913 1.00 94.81 115 THR A CA 1
ATOM 895 C C . THR A 1 115 ? -6.239 8.572 19.754 1.00 94.81 115 THR A C 1
ATOM 897 O O . THR A 1 115 ? -7.199 9.298 19.968 1.00 94.81 115 THR A O 1
ATOM 900 N N . GLN A 1 116 ? -5.025 8.867 20.232 1.00 94.00 116 GLN A N 1
ATOM 901 C CA . GLN A 1 116 ? -4.747 10.123 20.947 1.00 94.00 116 GLN A CA 1
ATOM 902 C C . GLN A 1 116 ? -4.565 11.314 19.998 1.00 94.00 116 GLN A C 1
ATOM 904 O O . GLN A 1 116 ? -4.714 12.458 20.423 1.00 94.00 116 GLN A O 1
ATOM 909 N N . VAL A 1 117 ? -4.235 11.059 18.728 1.00 94.50 117 VAL A N 1
ATOM 910 C CA . VAL A 1 117 ? -4.012 12.102 17.712 1.00 94.50 117 VAL A CA 1
ATOM 911 C C . VAL A 1 117 ? -5.334 12.601 17.115 1.00 94.50 117 VAL A C 1
ATOM 913 O O . VAL A 1 117 ? -5.435 13.761 16.714 1.00 94.50 117 VAL A O 1
ATOM 916 N N . HIS A 1 118 ? -6.359 11.745 17.073 1.00 96.12 118 HIS A N 1
ATOM 917 C CA . HIS A 1 118 ? -7.645 12.011 16.423 1.00 96.12 118 HIS A CA 1
ATOM 918 C C . HIS A 1 118 ? -8.806 11.953 17.420 1.00 96.12 118 HIS A C 1
ATOM 920 O O . HIS A 1 118 ? -8.744 11.263 18.432 1.00 96.12 118 HIS A O 1
ATOM 926 N N . THR A 1 119 ? -9.910 12.631 17.111 1.00 95.94 119 THR A N 1
ATOM 927 C CA . THR A 1 119 ? -11.173 12.432 17.836 1.00 95.94 119 THR A CA 1
ATOM 928 C C . THR A 1 119 ? -11.959 11.335 17.129 1.00 95.94 119 THR A C 1
ATOM 930 O O . THR A 1 119 ? -12.508 11.589 16.062 1.00 95.94 119 THR A O 1
ATOM 933 N N . VAL A 1 120 ? -11.981 10.118 17.681 1.00 97.31 120 VAL A N 1
ATOM 934 C CA . VAL A 1 120 ? -12.547 8.935 17.003 1.00 97.31 120 VAL A CA 1
ATOM 935 C C . VAL A 1 120 ? -13.879 8.510 17.623 1.00 97.31 120 VAL A C 1
ATOM 937 O O . VAL A 1 120 ? -13.936 8.149 18.801 1.00 97.31 120 VAL A O 1
ATOM 940 N N . ALA A 1 121 ? -14.934 8.495 16.813 1.00 96.88 121 ALA A N 1
ATOM 941 C CA . ALA A 1 121 ? -16.205 7.843 17.089 1.00 96.88 121 ALA A CA 1
ATOM 942 C C . ALA A 1 121 ? -16.212 6.442 16.459 1.00 96.88 121 ALA A C 1
ATOM 944 O O . ALA A 1 121 ? -15.885 6.274 15.286 1.00 96.88 121 ALA A O 1
ATOM 945 N N . TRP A 1 122 ? -16.556 5.429 17.256 1.00 96.88 122 TRP A N 1
ATOM 946 C CA . TRP A 1 122 ? -16.497 4.023 16.854 1.00 96.88 122 TRP A CA 1
ATOM 947 C C . TRP A 1 122 ? -17.893 3.466 16.605 1.00 96.88 122 TRP A C 1
ATOM 949 O O . TRP A 1 122 ? -18.728 3.440 17.512 1.00 96.88 122 TRP A O 1
ATOM 959 N N . HIS A 1 123 ? -18.105 2.942 15.404 1.00 95.81 123 HIS A N 1
ATOM 960 C CA . HIS A 1 123 ? -19.360 2.360 14.950 1.00 95.81 123 HIS A CA 1
ATOM 961 C C . HIS A 1 123 ? -19.173 0.888 14.649 1.00 95.81 123 HIS A C 1
ATOM 963 O O . HIS A 1 123 ? -18.225 0.480 13.980 1.00 95.81 123 HIS A O 1
ATOM 969 N N . TRP A 1 124 ? -20.106 0.082 15.144 1.00 94.88 124 TRP A N 1
ATOM 970 C CA . TRP A 1 124 ? -20.159 -1.322 14.778 1.00 94.88 124 TRP A CA 1
ATOM 971 C C . TRP A 1 124 ? -21.200 -1.531 13.700 1.00 94.88 124 TRP A C 1
ATOM 973 O O . TRP A 1 124 ? -22.368 -1.185 13.890 1.00 94.88 124 TRP A O 1
ATOM 983 N N . VAL A 1 125 ? -20.764 -2.128 12.602 1.00 92.38 125 VAL A N 1
ATOM 984 C CA . VAL A 1 125 ? -21.640 -2.556 11.518 1.00 92.38 125 VAL A CA 1
ATOM 985 C C . VAL A 1 125 ? -21.740 -4.065 11.520 1.00 92.38 125 VAL A C 1
ATOM 987 O O . VAL A 1 125 ? -20.890 -4.779 12.044 1.00 92.38 125 VAL A O 1
ATOM 990 N N . LYS A 1 126 ? -22.820 -4.575 10.948 1.00 87.88 126 LYS A N 1
ATOM 991 C CA . LYS A 1 126 ? -22.939 -6.007 10.729 1.00 87.88 126 LYS A CA 1
ATOM 992 C C . LYS A 1 126 ? -22.132 -6.362 9.476 1.00 87.88 126 LYS A C 1
ATOM 994 O O . LYS A 1 126 ? -22.395 -5.781 8.425 1.00 87.88 126 LYS A O 1
ATOM 999 N N . GLY A 1 127 ? -21.216 -7.323 9.570 1.00 82.69 127 GLY A N 1
ATOM 1000 C CA . GLY A 1 127 ? -20.484 -7.830 8.404 1.00 82.69 127 GLY A CA 1
ATOM 1001 C C . GLY A 1 127 ? -21.423 -8.343 7.305 1.00 82.69 127 GLY A C 1
ATOM 1002 O O . GLY A 1 127 ? -22.505 -8.869 7.603 1.00 82.69 127 GLY A O 1
ATOM 1003 N N . HIS A 1 128 ? -21.018 -8.149 6.047 1.00 71.31 128 HIS A N 1
ATOM 1004 C CA . HIS A 1 128 ? -21.743 -8.544 4.826 1.00 71.31 128 HIS A CA 1
ATOM 1005 C C . HIS A 1 128 ? -23.227 -8.130 4.805 1.00 71.31 128 HIS A C 1
ATOM 1007 O O . HIS A 1 128 ? -24.115 -8.922 4.480 1.00 71.31 128 HIS A O 1
ATOM 1013 N N . SER A 1 129 ? -23.518 -6.896 5.224 1.00 77.62 129 SER A N 1
ATOM 1014 C CA . SER A 1 129 ? -24.890 -6.380 5.324 1.00 77.62 129 SER A CA 1
ATOM 1015 C C . SER A 1 129 ? -25.302 -5.409 4.210 1.00 77.62 129 SER A C 1
ATOM 1017 O O . SER A 1 129 ? -26.363 -4.796 4.327 1.00 77.62 129 SER A O 1
ATOM 1019 N N . GLY A 1 130 ? -24.527 -5.294 3.124 1.00 77.56 130 GLY A N 1
ATOM 1020 C CA . GLY A 1 130 ? -24.809 -4.376 2.015 1.00 77.56 130 GLY A CA 1
ATOM 1021 C C . GLY A 1 130 ? -24.189 -2.984 2.165 1.00 77.56 130 GLY A C 1
ATOM 1022 O O . GLY A 1 130 ? -24.495 -2.098 1.365 1.00 77.56 130 GLY A O 1
ATOM 1023 N N . ASP A 1 131 ? -23.356 -2.748 3.187 1.00 88.31 131 ASP A N 1
ATOM 1024 C CA . ASP A 1 131 ? -22.569 -1.515 3.267 1.00 88.31 131 ASP A CA 1
ATOM 1025 C C . ASP A 1 131 ? -21.398 -1.597 2.285 1.00 88.31 131 ASP A C 1
ATOM 1027 O O . ASP A 1 131 ? -20.426 -2.322 2.515 1.00 88.31 131 ASP A O 1
ATOM 1031 N N . ARG A 1 132 ? -21.493 -0.814 1.205 1.00 93.25 132 ARG A N 1
ATOM 1032 C CA . ARG A 1 132 ? -20.520 -0.820 0.106 1.00 93.25 132 ARG A CA 1
ATOM 1033 C C . ARG A 1 132 ? -19.071 -0.636 0.561 1.00 93.25 132 ARG A C 1
ATOM 1035 O O . ARG A 1 132 ? -18.171 -1.163 -0.080 1.00 93.25 132 ARG A O 1
ATOM 1042 N N . TYR A 1 133 ? -18.824 0.146 1.612 1.00 94.81 133 TYR A N 1
ATOM 1043 C CA . TYR A 1 133 ? -17.462 0.467 2.031 1.00 94.81 133 TYR A CA 1
ATOM 1044 C C . TYR A 1 133 ? -16.915 -0.546 3.027 1.00 94.81 133 TYR A C 1
ATOM 1046 O O . TYR A 1 133 ? -15.715 -0.810 3.013 1.00 94.81 133 TYR A O 1
ATOM 1054 N N . ASN A 1 134 ? -17.781 -1.163 3.836 1.00 94.56 134 ASN A N 1
ATOM 1055 C CA . ASN A 1 134 ? -17.382 -2.325 4.626 1.00 94.56 134 ASN A CA 1
ATOM 1056 C C . ASN A 1 134 ? -17.072 -3.524 3.719 1.00 94.56 134 ASN A C 1
ATOM 1058 O O . ASN A 1 134 ? -16.063 -4.187 3.914 1.00 94.56 134 ASN A O 1
ATOM 1062 N N . GLU A 1 135 ? -17.897 -3.770 2.698 1.00 94.00 135 GLU A N 1
ATOM 1063 C CA . GLU A 1 135 ? -17.635 -4.806 1.688 1.00 94.00 135 GLU A CA 1
ATOM 1064 C C . GLU A 1 135 ? -16.330 -4.532 0.939 1.00 94.00 135 GLU A C 1
ATOM 1066 O O . GLU A 1 135 ? -15.518 -5.432 0.748 1.00 94.00 135 GLU A O 1
ATOM 1071 N N . ARG A 1 136 ? -16.062 -3.266 0.601 1.00 94.88 136 ARG A N 1
ATOM 1072 C CA . ARG A 1 136 ? -14.784 -2.895 -0.005 1.00 94.88 136 ARG A CA 1
ATOM 1073 C C . ARG A 1 136 ? -13.590 -3.132 0.928 1.00 94.88 136 ARG A C 1
ATOM 1075 O O . ARG A 1 136 ? -12.531 -3.544 0.463 1.00 94.88 136 ARG A O 1
ATOM 1082 N N . ALA A 1 137 ? -13.733 -2.889 2.231 1.00 96.31 137 ALA A N 1
ATOM 1083 C CA . ALA A 1 137 ? -12.678 -3.180 3.202 1.00 96.31 137 ALA A CA 1
ATOM 1084 C C . ALA A 1 137 ? -12.396 -4.694 3.324 1.00 96.31 137 ALA A C 1
ATOM 1086 O O . ALA A 1 137 ? -11.225 -5.077 3.369 1.00 96.31 137 ALA A O 1
ATOM 1087 N N . ASP A 1 138 ? -13.432 -5.539 3.291 1.00 95.50 138 ASP A N 1
ATOM 1088 C CA . ASP A 1 138 ? -13.317 -7.009 3.241 1.00 95.50 138 ASP A CA 1
ATOM 1089 C C . ASP A 1 138 ? -12.602 -7.485 1.962 1.00 95.50 138 ASP A C 1
ATOM 1091 O O . ASP A 1 138 ? -11.668 -8.293 2.007 1.00 95.50 138 ASP A O 1
ATOM 1095 N N . GLU A 1 139 ? -12.961 -6.920 0.802 1.00 93.44 139 GLU A N 1
ATOM 1096 C CA . GLU A 1 139 ? -12.281 -7.200 -0.469 1.00 93.44 139 GLU A CA 1
ATOM 1097 C C . GLU A 1 139 ? -10.782 -6.871 -0.401 1.00 93.44 139 GLU A C 1
ATOM 1099 O O . GLU A 1 139 ? -9.951 -7.663 -0.853 1.00 93.44 139 GLU A O 1
ATOM 1104 N N . LEU A 1 140 ? -10.429 -5.727 0.193 1.00 94.25 140 LEU A N 1
ATOM 1105 C CA . LEU A 1 140 ? -9.046 -5.292 0.398 1.00 94.25 140 LEU A CA 1
ATOM 1106 C C . LEU A 1 140 ? -8.294 -6.207 1.383 1.00 94.25 140 LEU A C 1
ATOM 1108 O O . LEU A 1 140 ? -7.135 -6.557 1.144 1.00 94.25 140 LEU A O 1
ATOM 1112 N N . ALA A 1 141 ? -8.942 -6.655 2.461 1.00 96.56 141 ALA A N 1
ATOM 1113 C CA . ALA A 1 141 ? -8.364 -7.629 3.387 1.00 96.56 141 ALA A CA 1
ATOM 1114 C C . ALA A 1 141 ? -8.106 -8.977 2.693 1.00 96.56 141 ALA A C 1
ATOM 1116 O O . ALA A 1 141 ? -7.009 -9.538 2.784 1.00 96.56 141 ALA A O 1
ATOM 1117 N N . THR A 1 142 ? -9.077 -9.455 1.914 1.00 94.38 142 THR A N 1
ATOM 1118 C CA . THR A 1 142 ? -8.962 -10.665 1.093 1.00 94.38 142 THR A CA 1
ATOM 1119 C C . THR A 1 142 ? -7.855 -10.532 0.043 1.00 94.38 142 THR A C 1
ATOM 1121 O O . THR A 1 142 ? -7.094 -11.479 -0.186 1.00 94.38 142 THR A O 1
ATOM 1124 N N . GLN A 1 143 ? -7.711 -9.356 -0.574 1.00 89.75 143 GLN A N 1
ATOM 1125 C CA . GLN A 1 143 ? -6.597 -9.041 -1.467 1.00 89.75 143 GLN A CA 1
ATOM 1126 C C . GLN A 1 143 ? -5.251 -9.182 -0.744 1.00 89.75 143 GLN A C 1
ATOM 1128 O O . GLN A 1 143 ? -4.346 -9.812 -1.292 1.00 89.75 143 GLN A O 1
ATOM 1133 N N . GLY A 1 144 ? -5.134 -8.680 0.489 1.00 92.50 144 GLY A N 1
ATOM 1134 C CA . GLY A 1 144 ? -3.942 -8.843 1.325 1.00 92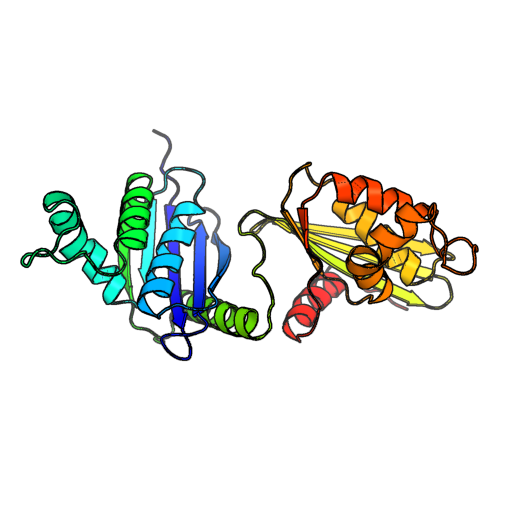.50 144 GLY A CA 1
ATOM 1135 C C . GLY A 1 144 ? -3.560 -10.306 1.564 1.00 92.50 144 GLY A C 1
ATOM 1136 O O . GLY A 1 144 ? -2.407 -10.684 1.355 1.00 92.50 144 GLY A O 1
ATOM 1137 N N . ILE A 1 145 ? -4.530 -11.157 1.910 1.00 93.00 145 ILE A N 1
ATOM 1138 C CA . ILE A 1 145 ? -4.306 -12.602 2.112 1.00 93.00 145 ILE A CA 1
ATOM 1139 C C . ILE A 1 145 ? -3.774 -13.252 0.827 1.00 93.00 145 ILE A C 1
ATOM 1141 O O . ILE A 1 145 ? -2.773 -13.975 0.845 1.00 93.00 145 ILE A O 1
ATOM 1145 N N . ARG A 1 146 ? -4.419 -12.975 -0.314 1.00 88.88 146 ARG A N 1
ATOM 1146 C CA . ARG A 1 146 ? -4.022 -13.531 -1.619 1.00 88.88 146 ARG A CA 1
ATOM 1147 C C . ARG A 1 146 ? -2.634 -13.059 -2.038 1.00 88.88 146 ARG A C 1
ATOM 1149 O O . ARG A 1 146 ? -1.829 -13.872 -2.493 1.00 88.88 146 ARG A O 1
ATOM 1156 N N . ALA A 1 147 ? -2.345 -11.771 -1.862 1.00 83.44 147 ALA A N 1
ATOM 1157 C CA . ALA A 1 147 ? -1.042 -11.194 -2.160 1.00 83.44 147 ALA A CA 1
ATOM 1158 C C . ALA A 1 147 ? 0.058 -11.872 -1.333 1.00 83.44 147 ALA A C 1
ATOM 1160 O O . ALA A 1 147 ? 1.061 -12.314 -1.894 1.00 83.44 147 ALA A O 1
ATOM 1161 N N . GLN A 1 148 ? -0.177 -12.082 -0.035 1.00 89.56 148 GLN A N 1
ATOM 1162 C CA . GLN A 1 148 ? 0.761 -12.776 0.845 1.00 89.56 148 GLN A CA 1
ATOM 1163 C C . GLN A 1 148 ? 1.043 -14.210 0.399 1.00 89.56 148 GLN A C 1
ATOM 1165 O O . GLN A 1 148 ? 2.205 -14.617 0.334 1.00 89.56 148 GLN A O 1
ATOM 1170 N N . ALA A 1 149 ? -0.003 -14.968 0.058 1.00 80.75 149 ALA A N 1
ATOM 1171 C CA . ALA A 1 149 ? 0.126 -16.326 -0.466 1.00 80.75 149 ALA A CA 1
ATOM 1172 C C . ALA A 1 149 ? 0.881 -16.367 -1.808 1.00 80.75 149 ALA A C 1
ATOM 1174 O O . ALA A 1 149 ? 1.614 -17.317 -2.085 1.00 80.75 149 ALA A O 1
ATOM 1175 N N . ALA A 1 150 ? 0.746 -15.323 -2.628 1.00 77.06 150 ALA A N 1
ATOM 1176 C CA . ALA A 1 150 ? 1.444 -15.183 -3.902 1.00 77.06 150 ALA A CA 1
ATOM 1177 C C . ALA A 1 150 ? 2.873 -14.613 -3.779 1.00 77.06 150 ALA A C 1
ATOM 1179 O O . ALA A 1 150 ? 3.581 -14.542 -4.789 1.00 77.06 150 ALA A O 1
ATOM 1180 N N . GLY A 1 151 ? 3.309 -14.210 -2.578 1.00 78.94 151 GLY A N 1
ATOM 1181 C CA . GLY A 1 151 ? 4.585 -13.518 -2.363 1.00 78.94 151 GLY A CA 1
ATOM 1182 C C . GLY A 1 151 ? 4.631 -12.128 -3.008 1.00 78.94 151 GLY A C 1
ATOM 1183 O O . GLY A 1 151 ? 5.692 -11.690 -3.452 1.00 78.94 151 GLY A O 1
ATOM 1184 N N . ILE A 1 152 ? 3.476 -11.474 -3.123 1.00 77.12 152 ILE A N 1
ATOM 1185 C CA . ILE A 1 152 ? 3.319 -10.109 -3.619 1.00 77.12 152 ILE A CA 1
ATOM 1186 C C . ILE A 1 152 ? 3.291 -9.187 -2.403 1.00 77.12 152 ILE A C 1
ATOM 1188 O O . ILE A 1 152 ? 2.427 -9.324 -1.539 1.00 77.12 152 ILE A O 1
ATOM 1192 N N . GLU A 1 153 ? 4.236 -8.254 -2.335 1.00 77.38 153 GLU A N 1
ATOM 1193 C CA . GLU A 1 153 ? 4.241 -7.234 -1.287 1.00 77.38 153 GLU A CA 1
ATOM 1194 C C . GLU A 1 153 ? 3.172 -6.166 -1.577 1.00 77.38 153 GLU A C 1
ATOM 1196 O O . GLU A 1 153 ? 3.004 -5.770 -2.738 1.00 77.38 153 GLU A O 1
ATOM 1201 N N . PRO A 1 154 ? 2.432 -5.701 -0.553 1.00 77.38 154 PRO A N 1
ATOM 1202 C CA . PRO A 1 154 ? 1.500 -4.595 -0.714 1.00 77.38 154 PRO A CA 1
ATOM 1203 C C . PRO A 1 154 ? 2.242 -3.315 -1.113 1.00 77.38 154 PRO A C 1
ATOM 1205 O O . PRO A 1 154 ? 3.362 -3.082 -0.647 1.00 77.38 154 PRO A O 1
ATOM 1208 N N . PRO A 1 155 ? 1.628 -2.453 -1.942 1.00 73.81 155 PRO A N 1
ATOM 1209 C CA . PRO A 1 155 ? 2.223 -1.171 -2.269 1.00 73.81 155 PRO A CA 1
ATOM 1210 C C . PRO A 1 155 ? 2.350 -0.312 -1.000 1.00 73.81 155 PRO A C 1
ATOM 1212 O O . PRO A 1 155 ? 1.508 -0.405 -0.100 1.00 73.81 155 PRO A O 1
ATOM 1215 N N . PRO A 1 156 ? 3.352 0.576 -0.924 1.00 75.31 156 PRO A N 1
ATOM 1216 C CA . PRO A 1 156 ? 3.461 1.483 0.204 1.00 75.31 156 PRO A CA 1
ATOM 1217 C C . PRO A 1 156 ? 2.262 2.439 0.275 1.00 75.31 156 PRO A C 1
ATOM 1219 O O . PRO A 1 156 ? 1.856 3.014 -0.733 1.00 75.31 156 PRO A O 1
ATOM 1222 N N . ILE A 1 157 ? 1.728 2.654 1.482 1.00 80.44 157 ILE A N 1
ATOM 1223 C CA . ILE A 1 157 ? 0.523 3.472 1.744 1.00 80.44 157 ILE A CA 1
ATOM 1224 C C . ILE A 1 157 ? 0.659 4.922 1.243 1.00 80.44 157 ILE A C 1
ATOM 1226 O O . ILE A 1 157 ? -0.318 5.531 0.796 1.00 80.44 157 ILE A O 1
ATOM 1230 N N . ASP A 1 158 ? 1.868 5.473 1.332 1.00 79.75 158 ASP A N 1
ATOM 1231 C CA . ASP A 1 158 ? 2.219 6.826 0.885 1.00 79.75 158 ASP A CA 1
ATOM 1232 C C . ASP A 1 158 ? 3.226 6.821 -0.284 1.00 79.75 158 ASP A C 1
ATOM 1234 O O . ASP A 1 158 ? 3.770 7.866 -0.651 1.00 79.75 158 ASP A O 1
ATOM 1238 N N . GLY A 1 159 ? 3.466 5.645 -0.873 1.00 86.31 159 GLY A N 1
ATOM 1239 C CA . GLY A 1 159 ? 4.356 5.468 -2.016 1.00 86.31 159 GLY A CA 1
ATOM 1240 C C . GLY A 1 159 ? 3.673 5.730 -3.355 1.00 86.31 159 GLY A C 1
ATOM 1241 O O . GLY A 1 159 ? 2.455 5.902 -3.447 1.00 86.31 159 GLY A O 1
ATOM 1242 N N . TYR A 1 160 ? 4.481 5.728 -4.411 1.00 91.38 160 TYR A N 1
ATOM 1243 C CA . TYR A 1 160 ? 4.012 5.870 -5.785 1.00 91.38 160 TYR A CA 1
ATOM 1244 C C . TYR A 1 160 ? 3.767 4.496 -6.406 1.00 91.38 160 TYR A C 1
ATOM 1246 O O . TYR A 1 160 ? 4.593 3.591 -6.305 1.00 91.38 160 TYR A O 1
ATOM 1254 N N . ARG A 1 161 ? 2.644 4.343 -7.101 1.00 89.94 161 ARG A N 1
ATOM 1255 C CA . ARG A 1 161 ? 2.354 3.196 -7.965 1.00 89.94 161 ARG A CA 1
ATOM 1256 C C . ARG A 1 161 ? 2.453 3.671 -9.406 1.00 89.94 161 ARG A C 1
ATOM 1258 O O . ARG A 1 161 ? 1.729 4.582 -9.789 1.00 89.94 161 ARG A O 1
ATOM 1265 N N . VAL A 1 162 ? 3.348 3.079 -10.183 1.00 91.81 162 VAL A N 1
ATOM 1266 C CA . VAL A 1 162 ? 3.607 3.466 -11.573 1.00 91.81 162 VAL A CA 1
ATOM 1267 C C . VAL A 1 162 ? 3.190 2.327 -12.489 1.00 91.81 162 VAL A C 1
ATOM 1269 O O . VAL A 1 162 ? 3.718 1.225 -12.372 1.00 91.81 162 VAL A O 1
ATOM 1272 N N . TYR A 1 163 ? 2.265 2.581 -13.403 1.00 90.50 163 TYR A N 1
ATOM 1273 C CA . TYR A 1 163 ? 1.777 1.614 -14.384 1.00 90.50 163 TYR A CA 1
ATOM 1274 C C . TYR A 1 163 ? 2.288 2.016 -15.761 1.00 90.50 163 TYR A C 1
ATOM 1276 O O . TYR A 1 163 ? 1.999 3.117 -16.223 1.00 90.50 163 TYR A O 1
ATOM 1284 N N . LEU A 1 164 ? 3.060 1.140 -16.402 1.00 91.12 164 LEU A N 1
ATOM 1285 C CA . LEU A 1 164 ? 3.673 1.397 -17.703 1.00 91.12 164 LEU A CA 1
ATOM 1286 C C . LEU A 1 164 ? 2.951 0.622 -18.803 1.00 91.12 164 LEU A C 1
ATOM 1288 O O . LEU A 1 164 ? 2.729 -0.586 -18.685 1.00 91.12 164 LEU A O 1
ATOM 1292 N N . MET A 1 165 ? 2.636 1.317 -19.891 1.00 86.25 165 MET A N 1
ATOM 1293 C CA . MET A 1 165 ? 1.997 0.760 -21.076 1.00 86.25 165 MET A CA 1
ATOM 1294 C C . MET A 1 165 ? 2.730 1.179 -22.332 1.00 86.25 165 MET A C 1
ATOM 1296 O O . MET A 1 165 ? 3.147 2.325 -22.476 1.00 86.25 165 MET A O 1
ATOM 1300 N N . VAL A 1 166 ? 2.833 0.253 -23.278 1.00 84.31 166 VAL A N 1
ATOM 1301 C CA . VAL A 1 166 ? 3.414 0.539 -24.585 1.00 84.31 166 VAL A CA 1
ATOM 1302 C C . VAL A 1 166 ? 2.611 -0.135 -25.685 1.00 84.31 166 VAL A C 1
ATOM 1304 O O . VAL A 1 166 ? 2.104 -1.245 -25.521 1.00 84.31 166 VAL A O 1
ATOM 1307 N N . SER A 1 167 ? 2.543 0.521 -26.836 1.00 82.19 167 SER A N 1
ATOM 1308 C CA . SER A 1 167 ? 2.041 -0.044 -28.084 1.00 82.19 167 SER A CA 1
ATOM 1309 C C . SER A 1 167 ? 3.036 0.274 -29.190 1.00 82.19 167 SER A C 1
ATOM 1311 O O . SER A 1 167 ? 3.471 1.413 -29.308 1.00 82.19 167 SER A O 1
ATOM 1313 N N . ALA A 1 168 ? 3.425 -0.714 -29.995 1.00 74.56 168 ALA A N 1
ATOM 1314 C CA . ALA A 1 168 ? 4.328 -0.513 -31.128 1.00 74.56 168 ALA A CA 1
ATOM 1315 C C . ALA A 1 168 ? 3.817 -1.283 -32.351 1.00 74.56 168 ALA A C 1
ATOM 1317 O O . ALA A 1 168 ? 3.629 -2.499 -32.287 1.00 74.56 168 ALA A O 1
ATOM 1318 N N . LYS A 1 169 ? 3.614 -0.590 -33.477 1.00 72.00 169 LYS A N 1
ATOM 1319 C CA . LYS A 1 169 ? 3.137 -1.167 -34.744 1.00 72.00 169 LYS A CA 1
ATOM 1320 C C . LYS A 1 169 ? 3.783 -0.432 -35.919 1.00 72.00 169 LYS A C 1
ATOM 1322 O O . LYS A 1 169 ? 3.710 0.786 -36.024 1.00 72.00 169 LYS A O 1
ATOM 1327 N N . GLY A 1 170 ? 4.434 -1.175 -36.818 1.00 65.12 170 GLY A N 1
ATOM 1328 C CA . GLY A 1 170 ? 4.967 -0.621 -38.072 1.00 65.12 170 GLY A CA 1
ATOM 1329 C C . GLY A 1 170 ? 6.074 0.434 -37.916 1.00 65.12 170 GLY A C 1
ATOM 1330 O O . GLY A 1 170 ? 6.165 1.329 -38.747 1.00 65.12 170 GLY A O 1
ATOM 1331 N N . GLY A 1 171 ? 6.896 0.352 -36.862 1.00 67.06 171 GLY A N 1
ATOM 1332 C CA . GLY A 1 171 ? 7.989 1.306 -36.614 1.00 67.06 171 GLY A CA 1
ATOM 1333 C C . GLY A 1 171 ? 7.556 2.618 -35.951 1.00 67.06 171 GLY A C 1
ATOM 1334 O O . GLY A 1 171 ? 8.384 3.506 -35.782 1.00 67.06 171 GLY A O 1
ATOM 1335 N N . LYS A 1 172 ? 6.287 2.730 -35.552 1.00 79.44 172 LYS A N 1
ATOM 1336 C CA . LYS A 1 172 ? 5.770 3.777 -34.668 1.00 79.44 172 LYS A CA 1
ATOM 1337 C C . LYS A 1 172 ? 5.313 3.136 -33.370 1.00 79.44 172 LYS A C 1
ATOM 1339 O O . LYS A 1 172 ? 4.813 2.006 -33.386 1.00 79.44 172 LYS A O 1
ATOM 1344 N N . GLY A 1 173 ? 5.452 3.841 -32.261 1.00 84.94 173 GLY A N 1
ATOM 1345 C CA . GLY A 1 173 ? 4.869 3.388 -31.015 1.00 84.94 173 GLY A CA 1
ATOM 1346 C C . GLY A 1 173 ? 4.547 4.513 -30.057 1.00 84.94 173 GLY A C 1
ATOM 1347 O O . GLY A 1 173 ? 5.022 5.630 -30.201 1.00 84.94 173 GLY A O 1
ATOM 1348 N N . THR A 1 174 ? 3.705 4.193 -29.093 1.00 88.56 174 THR A N 1
ATOM 1349 C CA . THR A 1 174 ? 3.257 5.098 -28.046 1.00 88.56 174 THR A CA 1
ATOM 1350 C C . THR A 1 174 ? 3.626 4.459 -26.728 1.00 88.56 174 THR A C 1
ATOM 1352 O O . THR A 1 174 ? 3.360 3.270 -26.522 1.00 88.56 174 THR A O 1
ATOM 1355 N N . TRP A 1 175 ? 4.241 5.230 -25.844 1.00 91.44 175 TRP A N 1
ATOM 1356 C CA . TRP A 1 175 ? 4.336 4.854 -24.445 1.00 91.44 175 TRP A CA 1
ATOM 1357 C C . TRP A 1 175 ? 3.365 5.692 -23.627 1.00 91.44 175 TRP A C 1
ATOM 1359 O O . TRP A 1 175 ? 3.057 6.829 -23.984 1.00 91.44 175 TRP A O 1
ATOM 1369 N N . ALA A 1 176 ? 2.898 5.119 -22.527 1.00 90.56 176 ALA A N 1
ATOM 1370 C CA . ALA A 1 176 ? 2.152 5.815 -21.503 1.00 90.56 176 ALA A CA 1
ATOM 1371 C C . ALA A 1 176 ? 2.566 5.333 -20.116 1.00 90.56 176 ALA A C 1
ATOM 1373 O O . ALA A 1 176 ? 2.912 4.164 -19.920 1.00 90.56 176 ALA A O 1
ATOM 1374 N N . ALA A 1 177 ? 2.511 6.243 -19.156 1.00 91.94 177 ALA A N 1
ATOM 1375 C CA . ALA A 1 177 ? 2.735 5.967 -17.757 1.00 91.94 177 ALA A CA 1
ATOM 1376 C C . ALA A 1 177 ? 1.644 6.627 -16.918 1.00 91.94 177 ALA A C 1
ATOM 1378 O O . ALA A 1 177 ? 1.350 7.809 -17.080 1.00 91.94 177 ALA A O 1
ATOM 1379 N N . MET A 1 178 ? 1.071 5.861 -15.997 1.00 90.50 178 MET A N 1
ATOM 1380 C CA . MET A 1 178 ? 0.178 6.373 -14.966 1.00 90.50 178 MET A CA 1
ATOM 1381 C C . MET A 1 178 ? 0.873 6.294 -13.616 1.00 90.50 178 MET A C 1
ATOM 1383 O O . MET A 1 178 ? 1.302 5.219 -13.198 1.00 90.50 178 MET A O 1
ATOM 1387 N N . ILE A 1 179 ? 0.966 7.423 -12.928 1.00 91.75 179 ILE A N 1
ATOM 1388 C CA . ILE A 1 179 ? 1.529 7.548 -11.589 1.00 91.75 179 ILE A CA 1
ATOM 1389 C C . ILE A 1 179 ? 0.368 7.791 -10.625 1.00 91.75 179 ILE A C 1
ATOM 1391 O O . ILE A 1 179 ? -0.378 8.755 -10.778 1.00 91.75 179 ILE A O 1
ATOM 1395 N N . LYS A 1 180 ? 0.227 6.921 -9.624 1.00 88.25 180 LYS A N 1
ATOM 1396 C CA . LYS A 1 180 ? -0.731 7.062 -8.522 1.00 88.25 180 LYS A CA 1
ATOM 1397 C C . LYS A 1 180 ? -0.005 7.292 -7.202 1.00 88.25 180 LYS A C 1
ATOM 1399 O O . LYS A 1 180 ? 0.832 6.470 -6.830 1.00 88.25 180 LYS A O 1
ATOM 1404 N N . GLN A 1 181 ? -0.386 8.323 -6.453 1.00 86.75 181 GLN A N 1
ATOM 1405 C CA . GLN A 1 181 ? 0.032 8.532 -5.062 1.00 86.75 181 GLN A CA 1
ATOM 1406 C C . GLN A 1 181 ? -1.200 8.793 -4.193 1.00 86.75 181 GLN A C 1
ATOM 1408 O O . GLN A 1 181 ? -1.857 9.823 -4.312 1.00 86.75 181 GLN A O 1
ATOM 1413 N N . GLY A 1 182 ? -1.540 7.849 -3.310 1.00 76.38 182 GLY A N 1
ATOM 1414 C CA . GLY A 1 182 ? -2.855 7.871 -2.662 1.00 76.38 182 GLY A CA 1
ATOM 1415 C C . GLY A 1 182 ? -3.970 7.880 -3.716 1.00 76.38 182 GLY A C 1
ATOM 1416 O O . GLY A 1 182 ? -4.045 6.934 -4.504 1.00 76.38 182 GLY A O 1
ATOM 1417 N N . ASP A 1 183 ? -4.756 8.960 -3.736 1.00 67.75 183 ASP A N 1
ATOM 1418 C CA . ASP A 1 183 ? -5.907 9.170 -4.637 1.00 67.75 183 ASP A CA 1
ATOM 1419 C C . ASP A 1 183 ? -5.577 10.093 -5.815 1.00 67.75 183 ASP A C 1
ATOM 1421 O O . ASP A 1 183 ? -6.434 10.368 -6.655 1.00 67.75 183 ASP A O 1
ATOM 1425 N N . GLU A 1 184 ? -4.363 10.643 -5.847 1.00 81.06 184 GLU A N 1
ATOM 1426 C CA . GLU A 1 184 ? -3.905 11.463 -6.958 1.00 81.06 184 GLU A CA 1
ATOM 1427 C C . GLU A 1 184 ? -3.412 10.553 -8.077 1.00 81.06 184 GLU A C 1
ATOM 1429 O O . GLU A 1 184 ? -2.632 9.626 -7.844 1.00 81.06 184 GLU A O 1
ATOM 1434 N N . GLU A 1 185 ? -3.889 10.827 -9.286 1.00 86.75 185 GLU A N 1
ATOM 1435 C CA . GLU A 1 185 ? -3.551 10.111 -10.508 1.00 86.75 185 GLU A CA 1
ATOM 1436 C C . GLU A 1 185 ? -3.044 11.118 -11.540 1.00 86.75 185 GLU A C 1
ATOM 1438 O O . GLU A 1 185 ? -3.661 12.161 -11.769 1.00 86.75 185 GLU A O 1
ATOM 1443 N N . GLN A 1 186 ? -1.912 10.800 -12.159 1.00 89.19 186 GLN A N 1
ATOM 1444 C CA . GLN A 1 186 ? -1.350 11.554 -13.268 1.00 89.19 186 GLN A CA 1
ATOM 1445 C C . GLN A 1 186 ? -0.982 10.594 -14.394 1.00 89.19 186 GLN A C 1
ATOM 1447 O O . GLN A 1 186 ? -0.287 9.606 -14.164 1.00 89.19 186 GLN A O 1
ATOM 1452 N N . ILE A 1 187 ? -1.401 10.920 -15.615 1.00 89.25 187 ILE A N 1
ATOM 1453 C CA . ILE A 1 187 ? -1.061 10.160 -16.818 1.00 89.25 187 ILE A CA 1
ATOM 1454 C C . I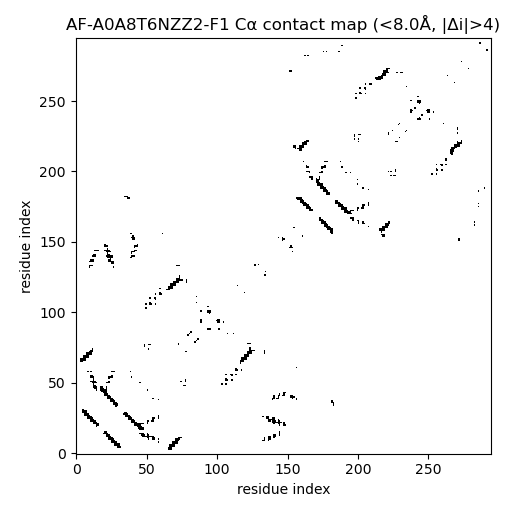LE A 1 187 ? -0.174 11.017 -17.723 1.00 89.25 187 ILE A C 1
ATOM 1456 O O . ILE A 1 187 ? -0.482 12.178 -17.993 1.00 89.25 187 ILE A O 1
ATOM 1460 N N . SER A 1 188 ? 0.920 10.436 -18.205 1.00 89.88 188 SER A N 1
ATOM 1461 C CA . SER A 1 188 ? 1.777 10.984 -19.258 1.00 89.88 188 SER A CA 1
ATOM 1462 C C . SER A 1 188 ? 1.900 9.980 -20.400 1.00 89.88 188 SER A C 1
ATOM 1464 O O . SER A 1 188 ? 1.859 8.770 -20.184 1.00 89.88 188 SER A O 1
ATOM 1466 N N . TRP A 1 189 ? 2.015 10.469 -21.632 1.00 92.12 189 TRP A N 1
ATOM 1467 C CA . TRP A 1 189 ? 2.176 9.626 -22.813 1.00 92.12 189 TRP A CA 1
ATOM 1468 C C . TRP A 1 189 ? 2.814 10.406 -23.959 1.00 92.12 189 TRP A C 1
ATOM 1470 O O . TRP A 1 189 ? 2.678 11.628 -24.036 1.00 92.12 189 TRP A O 1
ATOM 1480 N N . GLN A 1 190 ? 3.487 9.699 -24.867 1.00 91.25 190 GLN A N 1
ATOM 1481 C CA . GLN A 1 190 ? 4.089 10.301 -26.055 1.00 91.25 190 GLN A CA 1
ATOM 1482 C C . GLN A 1 190 ? 4.226 9.290 -27.201 1.00 91.25 190 GLN A C 1
ATOM 1484 O O . GLN A 1 190 ? 4.355 8.082 -26.989 1.00 91.25 190 GLN A O 1
ATOM 1489 N N . HIS A 1 191 ? 4.184 9.811 -28.431 1.00 90.12 191 HIS A N 1
ATOM 1490 C CA . HIS A 1 191 ? 4.476 9.064 -29.652 1.00 90.12 191 HIS A CA 1
ATOM 1491 C C . HIS A 1 191 ? 5.965 9.118 -29.982 1.00 90.12 191 HIS A C 1
ATOM 1493 O O . HIS A 1 191 ? 6.574 10.183 -29.970 1.00 90.12 191 HIS A O 1
ATOM 1499 N N . GLU A 1 192 ? 6.504 7.976 -30.380 1.00 87.50 192 GLU A N 1
ATOM 1500 C CA . GLU A 1 192 ? 7.894 7.793 -30.764 1.00 87.50 192 GLU A CA 1
ATOM 1501 C C . GLU A 1 192 ? 7.973 7.067 -32.114 1.00 87.50 192 GLU A C 1
ATOM 1503 O O . GLU A 1 192 ? 7.242 6.105 -32.386 1.00 87.50 192 GLU A O 1
ATOM 1508 N N . GLU A 1 193 ? 8.888 7.507 -32.973 1.00 89.12 193 GLU A N 1
ATOM 1509 C CA . GLU A 1 193 ? 9.159 6.874 -34.265 1.00 89.12 193 GLU A CA 1
ATOM 1510 C C . GLU A 1 193 ? 10.495 6.123 -34.235 1.00 89.12 193 GLU A C 1
ATOM 1512 O O . GLU A 1 193 ? 11.447 6.519 -33.568 1.00 89.12 193 GLU A O 1
ATOM 1517 N N . GLY A 1 194 ? 10.580 5.010 -34.965 1.00 86.62 194 GLY A N 1
ATOM 1518 C CA . GLY A 1 194 ? 11.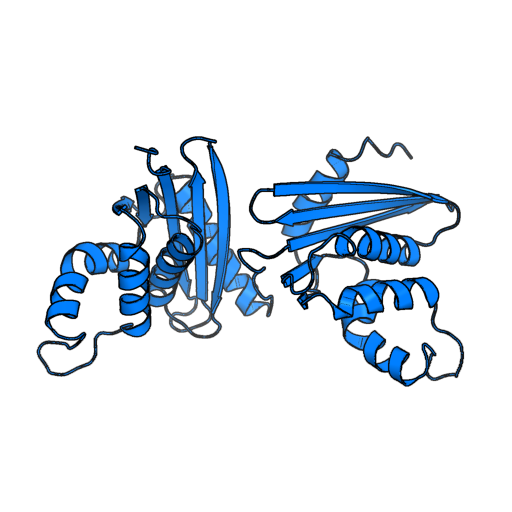804 4.215 -35.082 1.00 86.62 194 GLY A CA 1
ATOM 1519 C C . GLY A 1 194 ? 12.198 3.446 -33.817 1.00 86.62 194 GLY A C 1
ATOM 1520 O O . GLY A 1 194 ? 13.318 2.941 -33.742 1.00 86.62 194 GLY A O 1
ATOM 1521 N N . VAL A 1 195 ? 11.302 3.330 -32.834 1.00 86.88 195 VAL A N 1
ATOM 1522 C CA . VAL A 1 195 ? 11.576 2.673 -31.550 1.00 86.88 195 VAL A CA 1
ATOM 1523 C C . VAL A 1 195 ? 10.978 1.270 -31.455 1.00 86.88 195 VAL A C 1
ATOM 1525 O O . VAL A 1 195 ? 9.931 0.949 -32.017 1.00 86.88 195 VAL A O 1
ATOM 1528 N N . THR A 1 196 ? 11.658 0.413 -30.700 1.00 90.88 196 THR A N 1
ATOM 1529 C CA . THR A 1 196 ? 11.181 -0.923 -30.322 1.00 90.88 196 THR A CA 1
ATOM 1530 C C . THR A 1 196 ? 10.324 -0.867 -29.055 1.00 90.88 196 THR A C 1
ATOM 1532 O O . THR A 1 196 ? 10.483 0.039 -28.239 1.00 90.88 196 THR A O 1
ATOM 1535 N N . SER A 1 197 ? 9.488 -1.883 -28.807 1.00 88.38 197 SER A N 1
ATOM 1536 C CA . SER A 1 197 ? 8.713 -1.985 -27.554 1.00 88.38 197 SER A CA 1
ATOM 1537 C C . SER A 1 197 ? 9.594 -1.922 -26.301 1.00 88.38 197 SER A C 1
ATOM 1539 O O . SER A 1 197 ? 9.232 -1.286 -25.322 1.00 88.38 197 SER A O 1
ATOM 1541 N N . ASN A 1 198 ? 10.793 -2.515 -26.341 1.00 93.88 198 ASN A N 1
ATOM 1542 C CA . ASN A 1 198 ? 11.732 -2.459 -25.217 1.00 93.88 198 ASN A CA 1
ATOM 1543 C C . ASN A 1 198 ? 12.299 -1.054 -24.978 1.00 93.88 198 ASN A C 1
ATOM 1545 O O . ASN A 1 198 ? 12.617 -0.727 -23.838 1.00 93.88 198 ASN A O 1
ATOM 1549 N N . GLN A 1 199 ? 12.477 -0.253 -26.032 1.00 94.75 199 GLN A N 1
ATOM 1550 C CA . GLN A 1 199 ? 12.882 1.146 -25.886 1.00 94.75 199 GLN A CA 1
ATOM 1551 C C . GLN A 1 199 ? 11.728 1.977 -25.329 1.00 94.75 199 GLN A C 1
ATOM 1553 O O . GLN A 1 199 ? 11.958 2.729 -24.394 1.00 94.75 199 GLN A O 1
ATOM 1558 N N . LEU A 1 200 ? 10.502 1.780 -25.827 1.00 93.56 200 LEU A N 1
ATOM 1559 C CA . LEU A 1 200 ? 9.308 2.451 -25.303 1.00 93.56 200 LEU A CA 1
ATOM 1560 C C . LEU A 1 200 ? 9.116 2.199 -23.806 1.00 93.56 200 LEU A C 1
ATOM 1562 O O . LEU A 1 200 ? 8.892 3.147 -23.071 1.00 93.56 200 LEU A O 1
ATOM 1566 N N . ASP A 1 201 ? 9.257 0.955 -23.337 1.00 93.19 201 ASP A N 1
ATOM 1567 C CA . ASP A 1 201 ? 9.110 0.637 -21.907 1.00 93.19 201 ASP A CA 1
ATOM 1568 C C . ASP A 1 201 ? 10.186 1.319 -21.054 1.00 93.19 201 ASP A C 1
ATOM 1570 O O . ASP A 1 201 ? 9.906 1.796 -19.956 1.00 93.19 201 ASP A O 1
ATOM 1574 N N . LEU A 1 202 ? 11.428 1.363 -21.549 1.00 97.50 202 LEU A N 1
ATOM 1575 C CA . LEU A 1 202 ? 12.522 2.046 -20.860 1.00 97.50 202 LEU A CA 1
ATOM 1576 C C . LEU A 1 202 ? 12.296 3.559 -20.810 1.00 97.50 202 LEU A C 1
ATOM 1578 O O . LEU A 1 202 ? 12.500 4.149 -19.754 1.00 97.50 202 LEU A O 1
ATOM 1582 N N . ILE A 1 203 ? 11.854 4.164 -21.915 1.00 96.81 203 ILE A N 1
ATOM 1583 C CA . ILE A 1 203 ? 11.509 5.589 -21.983 1.00 96.81 203 ILE A CA 1
ATOM 1584 C C . ILE A 1 203 ? 10.362 5.884 -21.013 1.00 96.81 203 ILE A C 1
ATOM 1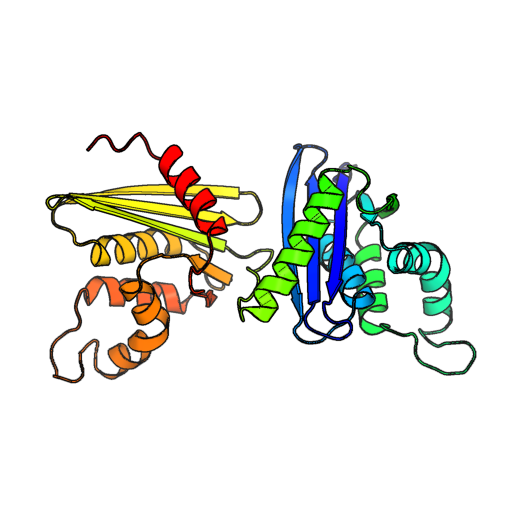586 O O . ILE A 1 203 ? 10.508 6.752 -20.164 1.00 96.81 203 ILE A O 1
ATOM 1590 N N . ALA A 1 204 ? 9.282 5.097 -21.047 1.00 95.88 204 ALA A N 1
ATOM 1591 C CA . ALA A 1 204 ? 8.153 5.241 -20.130 1.00 95.88 204 ALA A CA 1
ATOM 1592 C C . ALA A 1 204 ? 8.596 5.198 -18.661 1.00 95.88 204 ALA A C 1
ATOM 1594 O O . ALA A 1 204 ? 8.165 6.018 -17.855 1.00 95.88 204 ALA A O 1
ATOM 1595 N N . ALA A 1 205 ? 9.476 4.254 -18.310 1.00 97.69 205 ALA A N 1
ATOM 1596 C CA . ALA A 1 205 ? 10.014 4.144 -16.959 1.00 97.69 205 ALA A CA 1
ATOM 1597 C C . ALA A 1 205 ? 10.867 5.361 -16.572 1.00 97.69 205 ALA A C 1
ATOM 1599 O O . ALA A 1 205 ? 10.744 5.847 -15.453 1.00 97.69 205 ALA A O 1
ATOM 1600 N N . ILE A 1 206 ? 11.724 5.850 -17.471 1.00 98.31 206 ILE A N 1
ATOM 1601 C CA . ILE A 1 206 ? 12.563 7.033 -17.232 1.00 98.31 206 ILE A CA 1
ATOM 1602 C C . ILE A 1 206 ? 11.683 8.265 -17.010 1.00 98.31 206 ILE A C 1
ATOM 1604 O O . ILE A 1 206 ? 11.806 8.915 -15.975 1.00 98.31 206 ILE A O 1
ATOM 1608 N N . GLU A 1 207 ? 10.756 8.532 -17.926 1.00 97.50 207 GLU A N 1
ATOM 1609 C CA . GLU A 1 207 ? 9.865 9.695 -17.877 1.00 97.50 207 GLU A CA 1
ATOM 1610 C C . GLU A 1 207 ? 8.958 9.674 -16.641 1.00 97.50 207 GLU A C 1
ATOM 1612 O O . GLU A 1 207 ? 8.749 10.699 -15.995 1.00 97.50 207 GLU A O 1
ATOM 1617 N N . ALA A 1 208 ? 8.455 8.498 -16.255 1.00 96.81 208 ALA A N 1
ATOM 1618 C CA . ALA A 1 208 ? 7.589 8.366 -15.089 1.00 96.81 208 ALA A CA 1
ATOM 1619 C C . ALA A 1 208 ? 8.335 8.483 -13.753 1.00 96.81 208 ALA A C 1
ATOM 1621 O O . ALA A 1 208 ? 7.777 8.981 -12.776 1.00 96.81 208 ALA A O 1
ATOM 1622 N N . LEU A 1 209 ? 9.575 7.988 -13.682 1.00 97.94 209 LEU A N 1
ATOM 1623 C CA . LEU A 1 209 ? 10.336 7.925 -12.432 1.00 97.94 209 LEU A CA 1
ATOM 1624 C C . LEU A 1 209 ? 11.204 9.163 -12.197 1.00 97.94 209 LEU A C 1
ATOM 1626 O O . LEU A 1 209 ? 11.423 9.528 -11.045 1.00 97.94 209 LEU A O 1
ATOM 1630 N N . SER A 1 210 ? 11.673 9.826 -13.257 1.00 97.31 210 SER A N 1
ATOM 1631 C CA . SER A 1 210 ? 12.537 11.006 -13.156 1.00 97.31 210 SER A CA 1
ATOM 1632 C C . SER A 1 210 ? 11.973 12.165 -12.316 1.00 97.31 210 SER A C 1
ATOM 1634 O O . SER A 1 210 ? 12.780 12.817 -11.654 1.00 97.31 210 SER A O 1
ATOM 1636 N N . PRO A 1 211 ? 10.662 12.487 -12.322 1.00 96.25 211 PRO A N 1
ATOM 1637 C CA . PRO A 1 211 ? 10.143 13.594 -11.518 1.00 96.25 211 PRO A CA 1
ATOM 1638 C C . PRO A 1 211 ? 9.903 13.225 -10.046 1.00 96.25 211 PRO A C 1
ATOM 1640 O O . PRO A 1 211 ? 9.547 14.102 -9.256 1.00 96.25 211 PRO A O 1
ATOM 1643 N N . LEU A 1 212 ? 10.052 11.952 -9.658 1.00 95.44 212 LEU A N 1
ATOM 1644 C CA . LEU A 1 212 ? 9.739 11.513 -8.300 1.00 95.44 212 LEU A CA 1
ATOM 1645 C C . LEU A 1 212 ? 10.808 11.986 -7.297 1.00 95.44 212 LEU A C 1
ATOM 1647 O O . LEU A 1 212 ? 12.002 11.924 -7.596 1.00 95.44 212 LEU A O 1
ATOM 1651 N N . PRO A 1 213 ? 10.420 12.427 -6.082 1.00 95.31 213 PRO A N 1
ATOM 1652 C CA . PRO A 1 213 ? 11.381 12.874 -5.076 1.00 95.31 213 PRO A CA 1
ATOM 1653 C C . PRO A 1 213 ? 12.364 11.762 -4.658 1.00 95.31 213 PRO A C 1
ATOM 1655 O O . PRO A 1 213 ? 11.927 10.622 -4.464 1.00 95.31 213 PRO A O 1
ATOM 1658 N N . PRO A 1 214 ? 13.653 12.070 -4.412 1.00 95.06 214 PRO A N 1
ATOM 1659 C CA . PRO A 1 214 ? 14.601 11.104 -3.858 1.00 95.06 214 PRO A CA 1
ATOM 1660 C C . PRO A 1 214 ? 14.117 10.496 -2.533 1.00 95.06 214 PRO A C 1
ATOM 1662 O O . PRO A 1 214 ? 13.530 11.177 -1.693 1.00 95.06 214 PRO A O 1
ATOM 1665 N N . GLY A 1 215 ? 14.376 9.206 -2.338 1.00 90.81 215 GLY A N 1
ATOM 1666 C CA . GLY A 1 215 ? 13.931 8.409 -1.196 1.00 90.81 215 GLY A CA 1
ATOM 1667 C C . GLY A 1 215 ? 12.482 7.927 -1.283 1.00 90.81 215 GLY A C 1
ATOM 1668 O O . GLY A 1 215 ? 12.026 7.240 -0.369 1.00 90.81 215 GLY A O 1
ATOM 1669 N N . SER A 1 216 ? 11.751 8.258 -2.353 1.00 92.75 216 SER A N 1
ATOM 1670 C CA . SER A 1 216 ? 10.377 7.784 -2.529 1.00 92.75 216 SER A CA 1
ATOM 1671 C C . SER A 1 216 ? 10.323 6.262 -2.656 1.00 92.75 216 SER A C 1
ATOM 1673 O O . SER A 1 216 ? 11.121 5.658 -3.375 1.00 92.75 216 SER A O 1
ATOM 1675 N N . GLN A 1 217 ? 9.333 5.656 -1.997 1.00 92.56 217 GLN A N 1
ATOM 1676 C CA . GLN A 1 217 ? 8.980 4.254 -2.201 1.00 92.56 217 GLN A CA 1
ATOM 1677 C C . GLN A 1 217 ? 8.094 4.141 -3.440 1.00 92.56 217 GLN A C 1
ATOM 1679 O O . GLN A 1 217 ? 7.067 4.821 -3.531 1.00 92.56 217 GLN A O 1
ATOM 1684 N N . VAL A 1 218 ? 8.493 3.309 -4.400 1.00 93.62 218 VAL A N 1
ATOM 1685 C CA . VAL A 1 218 ? 7.838 3.216 -5.707 1.00 93.62 218 VAL A CA 1
ATOM 1686 C C . VAL A 1 218 ? 7.612 1.761 -6.094 1.00 93.62 218 VAL A C 1
ATOM 1688 O O . VAL A 1 218 ? 8.530 0.947 -6.068 1.00 93.62 218 VAL A O 1
ATOM 1691 N N . THR A 1 219 ? 6.404 1.429 -6.530 1.00 91.44 219 THR A N 1
ATOM 1692 C CA . THR A 1 219 ? 6.086 0.129 -7.125 1.00 91.44 219 THR A CA 1
ATOM 1693 C C . THR A 1 219 ? 5.799 0.313 -8.610 1.00 91.44 219 THR A C 1
ATOM 1695 O O . THR A 1 219 ? 4.851 1.009 -8.969 1.00 91.44 219 THR A O 1
ATOM 1698 N N . VAL A 1 220 ? 6.599 -0.313 -9.477 1.00 92.31 220 VAL A N 1
ATOM 1699 C CA . VAL A 1 220 ? 6.460 -0.213 -10.938 1.00 92.31 220 VAL A CA 1
ATOM 1700 C C . VAL A 1 220 ? 5.850 -1.489 -11.516 1.00 92.31 220 VAL A C 1
ATOM 1702 O O . VAL A 1 220 ? 6.426 -2.576 -11.428 1.00 92.31 220 VAL A O 1
ATOM 1705 N N . TYR A 1 221 ? 4.703 -1.340 -12.169 1.00 88.75 221 TYR A N 1
ATOM 1706 C CA . TYR A 1 221 ? 3.976 -2.379 -12.883 1.00 88.75 221 TYR A CA 1
ATOM 1707 C C . TYR A 1 221 ? 4.229 -2.244 -14.388 1.00 88.75 221 TYR A C 1
ATOM 1709 O O . TYR A 1 221 ? 3.776 -1.299 -15.027 1.00 88.75 221 TYR A O 1
ATOM 1717 N N . SER A 1 222 ? 4.940 -3.214 -14.965 1.00 88.62 222 SER A N 1
ATOM 1718 C CA . SER A 1 222 ? 5.138 -3.334 -16.416 1.00 88.62 222 SER A CA 1
ATOM 1719 C C . SER A 1 222 ? 4.928 -4.782 -16.857 1.00 88.62 222 SER A C 1
ATOM 1721 O O . SER A 1 222 ? 5.405 -5.730 -16.219 1.00 88.62 222 SER A O 1
ATOM 1723 N N . LEU A 1 223 ? 4.235 -4.952 -17.983 1.00 85.56 223 LEU A N 1
ATOM 1724 C CA . LEU A 1 223 ? 4.066 -6.246 -18.649 1.00 85.56 223 LEU A CA 1
ATOM 1725 C C . LEU A 1 223 ? 5.346 -6.705 -19.369 1.00 85.56 223 LEU A C 1
ATOM 1727 O O . LEU A 1 223 ? 5.447 -7.865 -19.765 1.00 85.56 223 LEU A O 1
ATOM 1731 N N . ASN A 1 224 ? 6.345 -5.832 -19.515 1.00 88.56 224 ASN A N 1
ATOM 1732 C CA . ASN A 1 224 ? 7.559 -6.130 -20.256 1.00 88.56 224 ASN A CA 1
ATOM 1733 C C . ASN A 1 224 ? 8.608 -6.849 -19.391 1.00 88.56 224 ASN A C 1
ATOM 1735 O O . ASN A 1 224 ? 9.278 -6.270 -18.528 1.00 88.56 224 ASN A O 1
ATOM 1739 N N . ASP A 1 225 ? 8.807 -8.136 -19.676 1.00 89.75 225 ASP A N 1
ATOM 1740 C CA . ASP A 1 225 ? 9.810 -8.969 -19.014 1.00 89.75 225 ASP A CA 1
ATOM 1741 C C . ASP A 1 225 ? 11.246 -8.462 -19.198 1.00 89.75 225 ASP A C 1
ATOM 1743 O O . ASP A 1 225 ? 12.080 -8.687 -18.318 1.00 89.75 225 ASP A O 1
ATOM 1747 N N . TYR A 1 226 ? 11.571 -7.795 -20.309 1.00 94.06 226 TYR A N 1
ATOM 1748 C CA . TYR A 1 226 ? 12.909 -7.250 -20.533 1.00 94.06 226 TYR A CA 1
ATOM 1749 C C . TYR A 1 226 ? 13.223 -6.132 -19.534 1.00 94.06 226 TYR A C 1
ATOM 1751 O O . TYR A 1 226 ? 14.283 -6.169 -18.902 1.00 94.06 226 TYR A O 1
ATOM 1759 N N . LEU A 1 227 ? 12.288 -5.197 -19.333 1.00 95.50 227 LEU A N 1
ATOM 1760 C CA . LEU A 1 227 ? 12.421 -4.130 -18.341 1.00 95.50 227 LEU A CA 1
ATOM 1761 C C . LEU A 1 227 ? 12.484 -4.713 -16.923 1.00 95.50 227 LEU A C 1
ATOM 1763 O O . LEU A 1 227 ? 13.453 -4.468 -16.203 1.00 95.50 227 LEU A O 1
ATOM 1767 N N . ARG A 1 228 ? 11.516 -5.559 -16.534 1.00 93.50 228 ARG A N 1
ATOM 1768 C CA . ARG A 1 228 ? 11.486 -6.112 -15.167 1.00 93.50 228 ARG A CA 1
ATOM 1769 C C . ARG A 1 228 ? 12.733 -6.931 -14.843 1.00 93.50 228 ARG A C 1
ATOM 1771 O O . ARG A 1 228 ? 13.354 -6.730 -13.798 1.00 93.50 228 ARG A O 1
ATOM 1778 N N . ASN A 1 229 ? 13.125 -7.862 -15.716 1.00 94.19 229 ASN A N 1
ATOM 1779 C CA . ASN A 1 229 ? 14.307 -8.693 -15.475 1.00 94.19 229 ASN A CA 1
ATOM 1780 C C . ASN A 1 229 ? 15.599 -7.872 -15.555 1.00 94.19 229 ASN A C 1
ATOM 1782 O O . ASN A 1 229 ? 16.537 -8.133 -14.798 1.00 94.19 229 ASN A O 1
ATOM 1786 N N . GLY A 1 230 ? 15.647 -6.865 -16.428 1.00 96.06 230 GLY A N 1
ATOM 1787 C CA . GLY A 1 230 ? 16.749 -5.918 -16.489 1.00 96.06 230 GLY A CA 1
ATOM 1788 C C . GLY A 1 230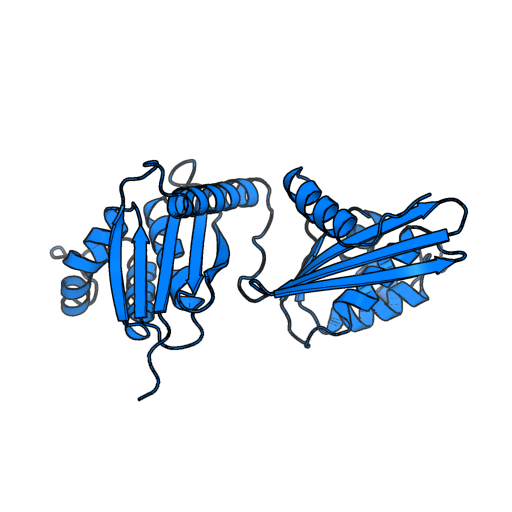 ? 16.933 -5.190 -15.163 1.00 96.06 230 GLY A C 1
ATOM 1789 O O . GLY A 1 230 ? 18.002 -5.309 -14.561 1.00 96.06 230 GLY A O 1
ATOM 1790 N N . ALA A 1 231 ? 15.878 -4.552 -14.654 1.00 95.25 231 ALA A N 1
ATOM 1791 C CA . ALA A 1 231 ? 15.905 -3.774 -13.419 1.00 95.25 231 ALA A CA 1
ATOM 1792 C C . ALA A 1 231 ? 16.243 -4.623 -12.180 1.00 95.25 231 ALA A C 1
ATOM 1794 O O . ALA A 1 231 ? 17.040 -4.198 -11.338 1.00 95.25 231 ALA A O 1
ATOM 1795 N N . THR A 1 232 ? 15.691 -5.841 -12.094 1.00 92.69 232 THR A N 1
ATOM 1796 C CA . THR A 1 232 ? 15.785 -6.693 -10.892 1.00 92.69 232 THR A CA 1
ATOM 1797 C C . THR A 1 232 ? 16.934 -7.701 -10.906 1.00 92.69 232 THR A C 1
ATOM 1799 O O . THR A 1 232 ? 17.569 -7.925 -9.875 1.00 92.69 232 THR A O 1
ATOM 1802 N N . ARG A 1 233 ? 17.229 -8.334 -12.050 1.00 93.81 233 ARG A N 1
ATOM 1803 C CA . ARG A 1 233 ? 18.150 -9.487 -12.132 1.00 93.81 233 ARG A CA 1
ATOM 1804 C C . ARG A 1 233 ? 19.461 -9.155 -12.825 1.00 93.81 233 ARG A C 1
ATOM 1806 O O . ARG A 1 233 ? 20.512 -9.660 -12.427 1.00 93.81 233 ARG A O 1
ATOM 1813 N N . TRP A 1 234 ? 19.421 -8.354 -13.887 1.00 95.75 234 TRP A N 1
ATOM 1814 C CA . TRP A 1 234 ? 20.563 -8.226 -14.796 1.00 95.75 234 TRP A CA 1
ATOM 1815 C C . TRP A 1 234 ? 21.404 -6.968 -14.564 1.00 95.75 234 TRP A C 1
ATOM 1817 O O . TRP A 1 234 ? 22.633 -7.060 -14.647 1.00 95.75 234 TRP A O 1
ATOM 1827 N N . ARG A 1 235 ? 20.785 -5.836 -14.196 1.00 95.56 235 ARG A N 1
ATOM 1828 C CA . ARG A 1 235 ? 21.416 -4.509 -14.040 1.00 95.56 235 ARG A CA 1
ATOM 1829 C C . ARG A 1 235 ? 22.698 -4.536 -13.216 1.00 95.56 235 ARG A C 1
ATOM 1831 O O . ARG A 1 235 ? 23.748 -4.130 -13.705 1.00 95.56 235 ARG A O 1
ATOM 1838 N N . LYS A 1 236 ? 22.668 -5.119 -12.009 1.00 95.06 236 LYS A N 1
ATOM 1839 C CA . LYS A 1 236 ? 23.863 -5.242 -11.144 1.00 95.06 236 LYS A CA 1
ATOM 1840 C C . LYS A 1 236 ? 25.021 -5.961 -11.850 1.00 95.06 236 LYS A C 1
ATOM 1842 O O . LYS A 1 236 ? 26.183 -5.582 -11.707 1.00 95.06 236 LYS A O 1
ATOM 1847 N N . GLY A 1 237 ? 24.710 -7.001 -12.623 1.00 96.31 237 GLY A N 1
ATOM 1848 C CA . GLY A 1 237 ? 25.694 -7.746 -13.402 1.00 96.31 237 GLY A CA 1
ATOM 1849 C C . GLY A 1 237 ? 26.216 -6.968 -14.610 1.00 96.31 237 GLY A C 1
ATOM 1850 O O . GLY A 1 237 ? 27.405 -7.061 -14.908 1.00 96.31 237 GLY A O 1
ATOM 1851 N N . TRP A 1 238 ? 25.354 -6.217 -15.299 1.00 97.12 238 TRP A N 1
ATOM 1852 C CA . TRP A 1 238 ? 25.750 -5.347 -16.407 1.00 97.12 238 TRP A CA 1
ATOM 1853 C C . TRP A 1 238 ? 26.675 -4.227 -15.935 1.00 97.12 238 TRP A C 1
ATOM 1855 O O . TRP A 1 238 ? 27.757 -4.099 -16.500 1.00 97.12 238 TRP A O 1
ATOM 1865 N N . LYS A 1 239 ? 26.339 -3.518 -14.847 1.00 95.94 239 LYS A N 1
ATOM 1866 C CA . LYS A 1 239 ? 27.194 -2.472 -14.250 1.00 95.94 239 LYS A CA 1
ATOM 1867 C C . LYS A 1 239 ? 28.598 -2.977 -13.946 1.00 95.94 239 LYS A C 1
ATOM 1869 O O . LYS A 1 239 ? 29.580 -2.373 -14.361 1.00 95.94 239 LYS A O 1
ATOM 1874 N N . ARG A 1 240 ? 28.705 -4.146 -13.302 1.00 96.75 240 ARG A N 1
ATOM 1875 C CA . ARG A 1 240 ? 30.004 -4.763 -12.974 1.00 96.75 240 ARG A CA 1
ATOM 1876 C C . ARG A 1 240 ? 30.868 -5.039 -14.210 1.00 96.75 240 ARG A C 1
ATOM 1878 O O . ARG A 1 240 ? 32.085 -5.083 -14.101 1.00 96.75 240 ARG A O 1
ATOM 1885 N N . ARG A 1 241 ? 30.249 -5.248 -15.375 1.00 96.69 241 ARG A N 1
ATOM 1886 C CA . ARG A 1 241 ? 30.931 -5.498 -16.653 1.00 96.69 241 ARG A CA 1
ATOM 1887 C C . ARG A 1 241 ? 31.021 -4.253 -17.543 1.00 96.69 241 ARG A C 1
ATOM 1889 O O . ARG A 1 241 ? 31.267 -4.401 -18.735 1.00 96.69 241 ARG A O 1
ATOM 1896 N N . GLY A 1 242 ? 30.779 -3.055 -17.009 1.00 96.81 242 GLY A N 1
ATOM 1897 C CA . GLY A 1 242 ? 30.774 -1.822 -17.802 1.00 96.81 242 GLY A CA 1
ATOM 1898 C C . GLY A 1 242 ? 29.681 -1.822 -18.872 1.00 96.81 242 GLY A C 1
ATOM 1899 O O . GLY A 1 242 ? 29.951 -1.516 -20.028 1.00 96.81 242 GLY A O 1
ATOM 1900 N N . TRP A 1 243 ? 28.471 -2.247 -18.495 1.00 97.69 243 TRP A N 1
ATOM 1901 C CA . TRP A 1 243 ? 27.287 -2.330 -19.358 1.00 97.69 243 TRP A CA 1
ATOM 1902 C C . TRP A 1 243 ? 27.424 -3.279 -20.559 1.00 97.69 243 TRP A C 1
ATOM 1904 O O . TRP A 1 243 ? 26.906 -3.041 -21.651 1.00 97.69 243 TRP A O 1
ATOM 1914 N N . ARG A 1 244 ? 28.099 -4.415 -20.340 1.00 96.12 244 ARG A N 1
ATOM 1915 C CA . ARG A 1 244 ? 28.335 -5.450 -21.359 1.00 96.12 244 ARG A CA 1
ATOM 1916 C C . ARG A 1 244 ? 27.735 -6.812 -21.002 1.00 96.12 244 ARG A C 1
ATOM 1918 O O . ARG A 1 244 ? 27.567 -7.197 -19.831 1.00 96.12 244 ARG A O 1
ATOM 1925 N N . LYS A 1 245 ? 27.420 -7.577 -22.047 1.00 93.06 245 LYS A N 1
ATOM 1926 C CA . LYS A 1 245 ? 27.066 -9.001 -21.983 1.00 93.06 245 LYS A CA 1
ATOM 1927 C C . LYS A 1 245 ? 28.281 -9.824 -21.538 1.00 93.06 245 LYS A C 1
ATOM 1929 O O . LYS A 1 245 ? 29.407 -9.338 -21.510 1.00 93.06 245 LYS A O 1
ATOM 1934 N N . LYS A 1 246 ? 28.065 -11.104 -21.209 1.00 90.75 246 LYS A N 1
ATOM 1935 C CA . LYS A 1 246 ? 29.173 -12.032 -20.909 1.00 90.75 246 LYS A CA 1
ATOM 1936 C C . LYS A 1 246 ? 30.104 -12.253 -22.111 1.00 90.75 246 LYS A C 1
ATOM 1938 O O . LYS A 1 246 ? 31.274 -12.523 -21.892 1.00 90.75 246 LYS A O 1
ATOM 1943 N N . SER A 1 247 ? 29.595 -12.115 -23.340 1.00 92.38 247 SER A N 1
ATOM 1944 C CA . SER A 1 247 ? 30.384 -12.207 -24.576 1.00 92.38 247 SER A CA 1
ATOM 1945 C C . SER A 1 247 ? 31.356 -11.039 -24.781 1.00 92.38 247 SER A C 1
ATOM 1947 O O . SER A 1 247 ? 32.258 -11.154 -25.597 1.00 92.38 247 SER A O 1
ATOM 1949 N N . GLY A 1 248 ? 31.184 -9.927 -24.055 1.00 91.44 248 GLY A N 1
ATOM 1950 C CA . GLY A 1 248 ? 31.961 -8.697 -24.232 1.00 91.44 248 GLY A CA 1
ATOM 1951 C C . GLY A 1 248 ? 31.238 -7.612 -25.036 1.00 91.44 248 GLY A C 1
ATOM 1952 O O . GLY A 1 248 ? 31.601 -6.441 -24.922 1.00 91.44 248 GLY A O 1
ATOM 1953 N N . ASP A 1 249 ? 30.176 -7.948 -25.771 1.00 95.25 249 ASP A N 1
ATOM 1954 C CA . ASP A 1 249 ? 29.386 -6.963 -26.521 1.00 95.25 249 ASP A CA 1
ATOM 1955 C C . ASP A 1 249 ? 28.602 -6.026 -25.588 1.00 95.25 249 ASP A C 1
ATOM 1957 O O . ASP A 1 249 ? 28.180 -6.458 -24.504 1.00 95.25 249 ASP A O 1
ATOM 1961 N N . PRO A 1 250 ? 28.331 -4.773 -25.996 1.00 96.25 250 PRO A N 1
ATOM 1962 C CA . PRO A 1 250 ? 27.381 -3.912 -25.299 1.00 96.25 250 PRO A CA 1
ATOM 1963 C C . PRO A 1 250 ? 26.013 -4.586 -25.132 1.00 96.25 250 PRO A C 1
ATOM 1965 O O . PRO A 1 250 ? 25.569 -5.384 -25.969 1.00 96.25 250 PRO A O 1
ATOM 1968 N N . ILE A 1 251 ? 25.327 -4.282 -24.030 1.00 97.12 251 ILE A N 1
ATOM 1969 C CA . ILE A 1 251 ? 23.919 -4.664 -23.902 1.00 97.12 251 ILE A CA 1
ATOM 1970 C C . ILE A 1 251 ? 23.062 -3.853 -24.881 1.00 97.12 251 ILE A C 1
ATOM 1972 O O . ILE A 1 251 ? 23.430 -2.752 -25.282 1.00 97.12 251 ILE A O 1
ATOM 1976 N N . ALA A 1 252 ? 21.906 -4.398 -25.263 1.00 95.81 252 ALA A N 1
ATOM 1977 C CA . ALA A 1 252 ? 20.914 -3.611 -25.990 1.00 95.81 252 ALA A CA 1
ATOM 1978 C C . ALA A 1 252 ? 20.441 -2.437 -25.117 1.00 95.81 252 ALA A C 1
ATOM 1980 O O . ALA A 1 252 ? 20.360 -2.589 -23.898 1.00 95.81 252 ALA A O 1
ATOM 1981 N N . ASN A 1 253 ? 20.113 -1.305 -25.748 1.00 97.00 253 ASN A N 1
ATOM 1982 C CA . ASN A 1 253 ? 19.570 -0.110 -25.091 1.00 97.00 253 ASN A CA 1
ATOM 1983 C C . ASN A 1 253 ? 20.466 0.441 -23.964 1.00 97.00 253 ASN A C 1
ATOM 1985 O O . ASN A 1 253 ? 19.960 0.892 -22.941 1.00 97.00 253 ASN A O 1
ATOM 1989 N N . VAL A 1 254 ? 21.795 0.360 -24.123 1.00 97.44 254 VAL A N 1
ATOM 1990 C CA . VAL A 1 254 ? 22.759 0.709 -23.064 1.00 97.44 254 VAL A CA 1
ATOM 1991 C C . VAL A 1 254 ? 22.570 2.124 -22.511 1.00 97.44 254 VAL A C 1
ATOM 1993 O O . VAL A 1 254 ? 22.592 2.291 -21.298 1.00 97.44 254 VAL A O 1
ATOM 1996 N N . GLU A 1 255 ? 22.318 3.109 -23.371 1.00 97.81 255 GLU A N 1
ATOM 1997 C CA . GLU A 1 255 ? 22.132 4.509 -22.965 1.00 97.81 255 GLU A CA 1
ATOM 1998 C C . GLU A 1 255 ? 20.884 4.688 -22.092 1.00 97.81 255 GLU A C 1
ATOM 2000 O O . GLU A 1 255 ? 20.971 5.250 -21.003 1.00 97.81 255 GLU A O 1
ATOM 2005 N N . LEU A 1 256 ? 19.748 4.115 -22.505 1.00 98.06 256 LEU A N 1
ATOM 2006 C CA . LEU A 1 256 ? 18.510 4.132 -21.718 1.00 98.06 256 LEU A CA 1
ATOM 2007 C C . LEU A 1 256 ? 18.679 3.399 -20.379 1.00 98.06 256 LEU A C 1
ATOM 2009 O O . LEU A 1 256 ? 18.201 3.856 -19.347 1.00 98.06 256 LEU A O 1
ATOM 2013 N N . TRP A 1 257 ? 19.401 2.275 -20.364 1.00 98.31 257 TRP A N 1
ATOM 2014 C CA . TRP A 1 257 ? 19.689 1.562 -19.118 1.00 98.31 257 TRP A CA 1
ATOM 2015 C C . TRP A 1 257 ? 20.569 2.354 -18.157 1.00 98.31 257 TRP A C 1
ATOM 2017 O O . TRP A 1 257 ? 20.381 2.232 -16.948 1.00 98.31 257 TRP A O 1
ATOM 2027 N N . MET A 1 258 ? 21.522 3.132 -18.673 1.00 98.25 258 MET A N 1
ATOM 2028 C CA . MET A 1 258 ? 22.358 4.011 -17.858 1.00 98.25 258 MET A CA 1
ATOM 2029 C C . MET A 1 258 ? 21.532 5.140 -17.239 1.00 98.25 258 MET A C 1
ATOM 2031 O O . MET A 1 258 ? 21.614 5.331 -16.031 1.00 98.25 258 MET A O 1
ATOM 2035 N N . GLN A 1 259 ? 20.681 5.806 -18.026 1.00 98.38 259 GLN A N 1
ATOM 2036 C CA . GLN A 1 259 ? 19.783 6.853 -17.520 1.00 98.38 259 GLN A CA 1
ATOM 2037 C C . GLN A 1 259 ? 18.829 6.316 -16.447 1.00 98.38 259 GLN A C 1
ATOM 2039 O O . GLN A 1 259 ? 18.740 6.861 -15.349 1.00 98.38 259 GLN A O 1
ATOM 2044 N N . LEU A 1 260 ? 18.166 5.187 -16.723 1.00 98.31 260 LEU A N 1
ATOM 2045 C CA . LEU A 1 260 ? 17.277 4.562 -15.748 1.00 98.31 260 LEU A CA 1
ATOM 2046 C C . LEU A 1 260 ? 18.035 4.154 -14.473 1.00 98.31 260 LEU A C 1
ATOM 2048 O O . LEU A 1 260 ? 17.503 4.253 -13.375 1.00 98.31 260 LEU A O 1
ATOM 2052 N N . ASP A 1 261 ? 19.280 3.692 -14.583 1.00 97.94 261 ASP A N 1
ATOM 2053 C CA . ASP A 1 261 ? 20.084 3.294 -13.426 1.00 97.94 261 ASP A CA 1
ATOM 2054 C C . ASP A 1 261 ? 20.501 4.449 -12.517 1.00 97.94 261 ASP A C 1
ATOM 2056 O O . ASP A 1 261 ? 20.667 4.217 -11.320 1.00 97.94 261 ASP A O 1
ATOM 2060 N N . GLU A 1 262 ? 20.672 5.654 -13.055 1.00 97.31 262 GLU A N 1
ATOM 2061 C CA . GLU A 1 262 ? 20.881 6.867 -12.260 1.00 97.31 262 GLU A CA 1
ATOM 2062 C C . GLU A 1 262 ? 19.629 7.180 -11.438 1.00 97.31 262 GLU A C 1
ATOM 2064 O O . GLU A 1 262 ? 19.713 7.244 -10.215 1.00 97.31 262 GLU A O 1
ATOM 2069 N N . ILE A 1 263 ? 18.452 7.203 -12.071 1.00 97.88 263 ILE A N 1
ATOM 2070 C CA . ILE A 1 263 ? 17.167 7.434 -11.388 1.00 97.88 263 ILE A CA 1
ATOM 2071 C C . ILE A 1 263 ? 16.914 6.376 -10.301 1.00 97.88 263 ILE A C 1
ATOM 2073 O O . ILE A 1 263 ? 16.543 6.685 -9.171 1.00 97.88 263 ILE A O 1
ATOM 2077 N N . LEU A 1 264 ? 17.168 5.101 -10.609 1.00 97.00 264 LEU A N 1
ATOM 2078 C CA . LEU A 1 264 ? 16.966 3.992 -9.671 1.00 97.00 264 LEU A CA 1
ATOM 2079 C C . LEU A 1 264 ? 17.949 3.974 -8.488 1.00 97.00 264 LEU A C 1
ATOM 2081 O O . LEU A 1 264 ? 17.828 3.089 -7.640 1.00 97.00 264 LEU A O 1
ATOM 2085 N N . GLN A 1 265 ? 18.962 4.842 -8.445 1.00 95.56 265 GLN A N 1
ATOM 2086 C CA . GLN A 1 265 ? 19.824 4.984 -7.263 1.00 95.56 265 GLN A CA 1
ATOM 2087 C C . GLN A 1 265 ? 19.193 5.869 -6.190 1.00 95.56 265 GLN A C 1
ATOM 2089 O O . GLN A 1 265 ? 19.482 5.664 -5.012 1.00 95.56 265 GLN A O 1
ATOM 2094 N N . ASP A 1 266 ? 18.304 6.777 -6.589 1.00 95.88 266 ASP A N 1
ATOM 2095 C CA . ASP A 1 266 ? 17.662 7.735 -5.693 1.00 95.88 266 ASP A CA 1
ATOM 2096 C C . ASP A 1 266 ? 16.291 7.263 -5.198 1.00 95.88 266 ASP A C 1
ATOM 2098 O O . ASP A 1 266 ? 15.700 7.910 -4.341 1.00 95.88 266 ASP A O 1
ATOM 2102 N N . LEU A 1 267 ? 15.776 6.137 -5.695 1.00 96.06 267 LEU A N 1
ATOM 2103 C CA . LEU A 1 267 ? 14.435 5.635 -5.387 1.00 96.06 267 LEU A CA 1
ATOM 2104 C C . LEU A 1 267 ? 14.475 4.229 -4.768 1.00 96.06 267 LEU A C 1
ATOM 2106 O O . LEU A 1 267 ? 15.299 3.392 -5.145 1.00 96.06 267 LEU A O 1
ATOM 2110 N N . ASP A 1 268 ? 13.530 3.937 -3.871 1.00 93.75 268 ASP A N 1
ATOM 2111 C CA . ASP A 1 268 ? 13.291 2.584 -3.356 1.00 93.75 268 ASP A CA 1
ATOM 2112 C C . ASP A 1 268 ? 12.235 1.889 -4.227 1.00 93.75 268 ASP A C 1
ATOM 2114 O O . ASP A 1 268 ? 11.030 2.047 -4.019 1.00 93.75 268 ASP A O 1
ATOM 2118 N N . VAL A 1 269 ? 12.696 1.198 -5.278 1.00 93.56 269 VAL A N 1
ATOM 2119 C CA . VAL A 1 269 ? 11.820 0.703 -6.353 1.00 93.56 269 VAL A CA 1
ATOM 2120 C C . VAL A 1 269 ? 11.607 -0.806 -6.310 1.00 93.56 269 VAL A C 1
ATOM 2122 O O . VAL A 1 269 ? 12.544 -1.599 -6.456 1.00 93.56 269 VAL A O 1
ATOM 2125 N N . GLN A 1 270 ? 10.338 -1.197 -6.251 1.00 90.56 270 GLN A N 1
ATOM 2126 C CA . GLN A 1 270 ? 9.865 -2.568 -6.374 1.00 90.56 270 GLN A CA 1
ATOM 2127 C C . GLN A 1 270 ? 9.288 -2.844 -7.767 1.00 90.56 270 GLN A C 1
ATOM 2129 O O . GLN A 1 270 ? 8.632 -1.998 -8.369 1.00 90.56 270 GLN A O 1
ATOM 2134 N N . TRP A 1 271 ? 9.505 -4.063 -8.267 1.00 90.25 271 TRP A N 1
ATOM 2135 C CA . TRP A 1 271 ? 9.088 -4.500 -9.607 1.00 90.25 271 TRP A CA 1
ATOM 2136 C C . TRP A 1 271 ? 8.322 -5.827 -9.522 1.00 90.25 271 TRP A C 1
ATOM 2138 O O . TRP A 1 271 ? 8.868 -6.881 -9.883 1.00 90.25 271 TRP A O 1
ATOM 2148 N N . PRO A 1 272 ? 7.090 -5.822 -8.983 1.00 82.25 272 PRO A N 1
ATOM 2149 C CA . PRO A 1 272 ? 6.319 -7.042 -8.813 1.00 82.25 272 PRO A CA 1
ATOM 2150 C C . PRO A 1 272 ? 6.017 -7.701 -10.167 1.00 82.25 272 PRO A C 1
ATOM 2152 O O . PRO A 1 272 ? 5.904 -7.031 -11.200 1.00 82.25 272 PRO A O 1
ATOM 2155 N N . PRO A 1 273 ? 5.890 -9.038 -10.206 1.00 77.75 273 PRO A N 1
ATOM 2156 C CA . PRO A 1 273 ? 5.399 -9.704 -11.396 1.00 77.75 273 PRO A CA 1
ATOM 2157 C C . PRO A 1 273 ? 3.916 -9.361 -11.588 1.00 77.75 273 PRO A C 1
ATOM 2159 O O . PRO A 1 273 ? 3.111 -9.518 -10.675 1.00 77.75 273 PRO A O 1
ATOM 2162 N N . VAL A 1 274 ? 3.538 -8.946 -12.794 1.00 72.12 274 VAL A N 1
ATOM 2163 C CA . VAL A 1 274 ? 2.131 -8.748 -13.155 1.00 72.12 274 VAL A CA 1
ATOM 2164 C C . VAL A 1 274 ? 1.544 -10.115 -13.514 1.00 72.12 274 VAL A C 1
ATOM 2166 O O . VAL A 1 274 ? 1.747 -10.602 -14.624 1.00 72.12 274 VAL A O 1
ATOM 2169 N N . LYS A 1 275 ? 0.910 -10.788 -12.545 1.00 62.09 275 LYS A N 1
ATOM 2170 C CA . LYS A 1 275 ? 0.340 -12.141 -12.715 1.00 62.09 275 LYS A CA 1
ATOM 2171 C C . LYS A 1 275 ? -1.193 -12.192 -12.742 1.00 62.09 275 LYS A C 1
ATOM 2173 O O . LYS A 1 275 ? -1.722 -13.291 -12.855 1.00 62.09 275 LYS A O 1
ATOM 2178 N N . ASP A 1 276 ? -1.892 -11.061 -12.654 1.00 50.62 276 ASP A N 1
ATOM 2179 C CA . ASP A 1 276 ? -3.325 -11.052 -12.330 1.00 50.62 276 ASP A CA 1
ATOM 2180 C C . ASP A 1 276 ? -4.182 -10.163 -13.253 1.00 50.62 276 ASP A C 1
ATOM 2182 O O . ASP A 1 276 ? -3.718 -9.140 -13.763 1.00 50.62 276 ASP A O 1
ATOM 2186 N N . GLU A 1 277 ? -5.446 -10.556 -13.441 1.00 42.84 277 GLU A N 1
ATOM 2187 C CA . GLU A 1 277 ? -6.461 -9.895 -14.280 1.00 42.84 277 GLU A CA 1
ATOM 2188 C C . GLU A 1 277 ? -6.872 -8.513 -13.742 1.00 42.84 277 GLU A C 1
ATOM 2190 O O . GLU A 1 277 ? -7.251 -7.646 -14.525 1.00 42.84 277 GLU A O 1
ATOM 2195 N N . GLY A 1 278 ? -6.721 -8.256 -12.438 1.00 46.09 278 GLY A N 1
ATOM 2196 C CA . GLY A 1 278 ? -7.056 -6.963 -11.821 1.00 46.09 278 GLY A CA 1
ATOM 2197 C C . GLY A 1 278 ? -6.214 -5.785 -12.328 1.00 46.09 278 GLY A C 1
ATOM 2198 O O . GLY A 1 278 ? -6.711 -4.668 -12.434 1.00 46.09 278 GLY A O 1
ATOM 2199 N N . LEU A 1 279 ? -4.966 -6.039 -12.739 1.00 52.88 279 LEU A N 1
ATOM 2200 C CA . LEU A 1 279 ? -4.108 -5.028 -13.366 1.00 52.88 279 LEU A CA 1
ATOM 2201 C C . LEU A 1 279 ? -4.581 -4.674 -14.783 1.00 52.88 279 LEU A C 1
ATOM 2203 O O . LEU A 1 279 ? -4.346 -3.555 -15.227 1.00 52.88 279 LEU A O 1
ATOM 2207 N N . ARG A 1 280 ? -5.293 -5.576 -15.483 1.00 53.50 280 ARG A N 1
ATOM 2208 C CA . ARG A 1 280 ? -5.843 -5.268 -16.813 1.00 53.50 280 ARG A CA 1
ATOM 2209 C C . ARG A 1 280 ? -6.856 -4.136 -16.764 1.00 53.50 280 ARG A C 1
ATOM 2211 O O . ARG A 1 280 ? -6.847 -3.348 -17.690 1.00 53.50 280 ARG A O 1
ATOM 2218 N N . MET A 1 281 ? -7.672 -4.019 -15.714 1.00 50.12 281 MET A N 1
ATOM 2219 C CA . MET A 1 281 ? -8.656 -2.930 -15.617 1.00 50.12 281 MET A CA 1
ATOM 2220 C C . MET A 1 281 ? -7.989 -1.560 -15.464 1.00 50.12 281 MET A C 1
ATOM 2222 O O . MET A 1 281 ? -8.404 -0.609 -16.114 1.00 50.12 281 MET A O 1
ATOM 2226 N N . GLU A 1 282 ? -6.921 -1.474 -14.670 1.00 60.09 282 GLU A N 1
ATOM 2227 C CA . GLU A 1 282 ? -6.116 -0.252 -14.524 1.00 60.09 282 GLU A CA 1
ATOM 2228 C C . GLU A 1 282 ? -5.390 0.092 -15.835 1.00 60.09 282 GLU A C 1
ATOM 2230 O O . GLU A 1 282 ? -5.384 1.239 -16.273 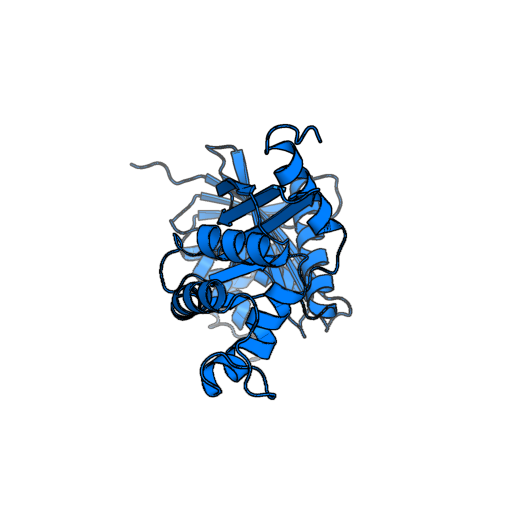1.00 60.09 282 GLU A O 1
ATOM 2235 N N . PHE A 1 283 ? -4.840 -0.914 -16.524 1.00 61.47 283 PHE A N 1
ATOM 2236 C CA . PHE A 1 283 ? -4.253 -0.731 -17.854 1.00 61.47 283 PHE A CA 1
ATOM 2237 C C . PHE A 1 283 ? -5.303 -0.373 -18.929 1.00 61.47 283 PHE A C 1
ATOM 2239 O O . PHE A 1 283 ? -5.023 0.399 -19.842 1.00 61.47 283 PHE A O 1
ATOM 2246 N N . GLU A 1 284 ? -6.524 -0.900 -18.842 1.00 60.75 284 GLU A N 1
ATOM 2247 C CA . GLU A 1 284 ? -7.632 -0.533 -19.727 1.00 60.75 284 GLU A CA 1
ATOM 2248 C C . GLU A 1 284 ? -8.090 0.905 -19.493 1.00 60.75 284 GLU A C 1
ATOM 2250 O O . GLU A 1 284 ? -8.414 1.584 -20.464 1.00 60.75 284 GLU A O 1
ATOM 2255 N N . ASP A 1 285 ? -8.106 1.380 -18.245 1.00 59.69 285 ASP A N 1
ATOM 2256 C CA . ASP A 1 285 ? -8.514 2.748 -17.927 1.00 59.69 285 ASP A CA 1
ATOM 2257 C C . ASP A 1 285 ? -7.507 3.772 -18.455 1.00 59.69 285 ASP A C 1
ATOM 2259 O O . ASP A 1 285 ? -7.887 4.701 -19.166 1.00 59.69 285 ASP A O 1
ATOM 2263 N N . VAL A 1 286 ? -6.208 3.518 -18.269 1.00 60.38 286 VAL A N 1
ATOM 2264 C CA . VAL A 1 286 ? -5.145 4.303 -18.917 1.00 60.38 286 VAL A CA 1
ATOM 2265 C C . VAL A 1 286 ? -5.330 4.316 -20.436 1.00 60.38 286 VAL A C 1
ATOM 2267 O O . VAL A 1 286 ? -5.293 5.376 -21.056 1.00 60.38 286 VAL A O 1
ATOM 2270 N N . GLY A 1 287 ? -5.614 3.161 -21.047 1.00 60.25 287 GLY A N 1
ATOM 2271 C CA . GLY A 1 287 ? -5.890 3.062 -22.482 1.00 60.25 287 GLY A CA 1
ATOM 2272 C C . GLY A 1 287 ? -7.146 3.810 -22.956 1.00 60.25 287 GLY A C 1
ATOM 2273 O O . GLY A 1 287 ? -7.199 4.191 -24.122 1.00 60.25 287 GLY A O 1
ATOM 2274 N N . ARG A 1 288 ? -8.148 4.028 -22.089 1.00 62.84 288 ARG A N 1
ATOM 2275 C CA . ARG A 1 288 ? -9.364 4.817 -22.384 1.00 62.84 288 ARG A CA 1
ATOM 2276 C C . ARG A 1 288 ? -9.146 6.321 -22.215 1.00 62.84 288 ARG A C 1
ATOM 2278 O O . ARG A 1 288 ? -9.821 7.099 -22.885 1.00 62.84 288 ARG A O 1
ATOM 2285 N N . GLN A 1 289 ? -8.264 6.715 -21.297 1.00 60.44 289 GLN A N 1
ATOM 2286 C CA . GLN A 1 289 ? -7.945 8.115 -21.002 1.00 60.44 289 GLN A CA 1
ATOM 2287 C C . GLN A 1 289 ? -6.924 8.713 -21.984 1.00 60.44 289 GLN A C 1
ATOM 2289 O O . GLN A 1 289 ? -6.852 9.930 -22.153 1.00 60.44 289 GLN A O 1
ATOM 2294 N N . ILE A 1 290 ? -6.152 7.866 -22.659 1.00 60.44 290 ILE A N 1
ATOM 2295 C CA . ILE A 1 290 ? -5.334 8.251 -23.808 1.00 60.44 290 ILE A CA 1
ATOM 2296 C C . ILE A 1 290 ? -6.268 8.262 -25.024 1.00 60.44 290 ILE A C 1
ATOM 2298 O O . ILE A 1 290 ? -7.026 7.312 -25.217 1.00 60.44 290 ILE A O 1
ATOM 2302 N N . GLU A 1 291 ? -6.265 9.347 -25.810 1.00 52.47 291 GLU A N 1
ATOM 2303 C CA . GLU A 1 291 ? -7.105 9.489 -27.014 1.00 52.47 291 GLU A CA 1
ATOM 2304 C C . GLU A 1 291 ? -7.122 8.196 -27.842 1.00 52.47 291 GLU A C 1
ATOM 2306 O O . GLU A 1 291 ? -6.088 7.523 -27.922 1.00 52.47 291 GLU A O 1
ATOM 2311 N N . PRO A 1 292 ? -8.263 7.832 -28.466 1.00 45.19 292 PRO A N 1
ATOM 2312 C CA . PRO A 1 292 ? -8.398 6.556 -29.145 1.00 45.19 292 PRO A CA 1
ATOM 2313 C C . PRO A 1 292 ? -7.263 6.419 -30.151 1.00 45.19 292 PRO A C 1
ATOM 2315 O O . PRO A 1 292 ? -7.208 7.131 -31.153 1.00 45.19 292 PRO A O 1
ATOM 2318 N N . VAL A 1 293 ? -6.351 5.492 -29.855 1.00 45.47 293 VAL A N 1
ATOM 2319 C CA . VAL A 1 293 ? -5.273 5.075 -30.742 1.00 45.47 293 VAL A CA 1
ATOM 2320 C C . VAL A 1 293 ? -5.939 4.378 -31.924 1.00 45.47 293 VAL A C 1
ATOM 2322 O O . VAL A 1 293 ? -6.061 3.158 -31.981 1.00 45.47 293 VAL A O 1
ATOM 2325 N N . SER A 1 294 ? -6.466 5.158 -32.860 1.00 32.47 294 SER A N 1
ATOM 2326 C CA . SER A 1 294 ? -6.928 4.661 -34.142 1.00 32.47 294 SER A CA 1
ATOM 2327 C C . SER A 1 294 ? -5.703 4.268 -34.961 1.00 32.47 294 SER A C 1
ATOM 2329 O O . SER A 1 294 ? -5.161 5.133 -35.641 1.00 32.47 294 SER A O 1
ATOM 2331 N N . TYR A 1 295 ? -5.291 2.990 -34.887 1.00 35.56 295 TYR A N 1
ATOM 2332 C CA . TYR A 1 295 ? -4.480 2.285 -35.902 1.00 35.56 295 TYR A CA 1
ATOM 2333 C C . TYR A 1 295 ? -4.613 0.753 -35.881 1.00 35.56 295 TYR A C 1
ATOM 2335 O O . TYR A 1 295 ? -4.338 0.097 -34.855 1.00 35.56 295 TYR A O 1
#

Secondary structure (DSSP, 8-state):
-PPPEEEEEEEEEEESSSSEEEEEEEEEEETTT--EEEEEEEEEEE-HHHHHHHHHHHHHHT-SS-EEEEEEE--HHHHHIIIIIHHHHHHTTTB-TTSPBPTTHHHHHHHHHHHHHSEEEEEE--TTSS-HHHHHHHHHHHHHHHHHHHTPPPPPTTSEEEEEEEEEETTEEEEEEEEEETTEEEEEEEEEES--HHHHHHHHHHHHHTTSPTT-EEEEEES-HHHHHIIIIIHHHHHHTTSB-TTSSBPTTHHHHHHHHHHHHHSEEE-----STHHHHHHHHHHHHS-----

Nearest PDB structures (foldseek):
  2z1j-assembly1_A  TM=9.805E-01  e=1.086E-19  Escherichia coli
  2z1h-assembly1_A  TM=9.832E-01  e=1.863E-19  Escherichia coli
  3aa4-assembly1_A  TM=9.823E-01  e=2.669E-19  Escherichia coli K-12
  1wsj-assembly5_E  TM=9.805E-01  e=6.175E-19  Escherichia coli
  1kvb-assembly1_A  TM=9.609E-01  e=1.124E-18  Escherichia coli

Mean predicted aligned error: 8.51 Å

Foldseek 3Di:
DPDFWEKEKAWAKADVPAQAKIKIKMWIAGPVPRDIFIDMFIDGTHGRLLRRLVRLLVRLVLDPAAHAYEYEYQDPSVVCCVPPNLVVCVVVVQADPVRDGNPPSVSSVSNVVSCVRYNYDYHHDHPPPPPPRNVVRVVRGVVNRVCSVVVHGTADSQAKEKEWDKDDDPQKIKIKIWIDGGRDIDIDMDIDGNDDRVVSRLVNLLVRLVVDAFAGEYEYEDPDPCVLCCVPPCVVVCVVLVQDDPVNHHDPPSVSSVSSVVSVVRYNYHYDHPPDPVVVVVVVVSCVVPPPPPD